Protein AF-A0A945YED7-F1 (afdb_monomer_lite)

Foldseek 3Di:
DDDDDDDDDDDDDDDDPPPPPDPDDDFPPVCPLVNLVVLVVCLVPDVVSVVVLVVLLVLLVVLLPDDLVVLLVLADLAFAEQFFADPPPRHGSVVVQWDADPVCLQWTAGPPPRDIDHCVVFPQPDWQWDQFPVRDTDTQGWGADPVRDTGSSVSSSSLVSLVSSLSNLLSLLSCCSNPVDVSSLLSNLSNLLSCLVRQRRFHWAASVGPRDDHPPQTDRSYNGQLVLLVSLLSNLSSCSRRLPRPNHDPVSSVSSLVSPLVSSLCSLLVDQLPPDDPSNSVSSLSSLCSSCVSNVPVVSVVSSVPDDPPPVPPPD

Radius of gyration: 25.15 Å; chains: 1; bounding box: 78×58×104 Å

Secondary structure (DSSP, 8-state):
--PPP---------------------S-SSS-HHHHHHHHHHHHH-HHHHHHHHHHHHHHHHHHTS-HHHHHTTS-SSPP------TTT---GGGT-EE--TTSTT-EEETTT--EE-TTTS---EEEEEE-TTS-EEEEEEEE-TT--EE-HHHHHHHHHHHHHHHHHHHHHHHHHHH--HHHHHHHHHHHHHHHHHTTTPPPBBTTBSSSPPPTT-BSSSS-HHHHHHHHHHHHHHHHHHTTSTTS-HHHHHHHIIIIIIHHHHHHHTS-TT-S-HHHHHHHHHHHHHHHHHHT-HHHHHHHH---TTSTTS--

pLDDT: mean 88.84, std 16.82, range [31.09, 98.94]

Structure (mmCIF, N/CA/C/O backbone):
data_AF-A0A945YED7-F1
#
_entry.id   AF-A0A945YED7-F1
#
loop_
_atom_site.group_PDB
_atom_site.id
_atom_site.type_symbol
_atom_site.label_atom_id
_atom_site.label_alt_id
_atom_site.label_comp_id
_atom_site.label_asym_id
_atom_site.label_entity_id
_atom_site.label_seq_id
_atom_site.pdbx_PDB_ins_code
_atom_site.Cartn_x
_atom_site.Cartn_y
_atom_site.Cartn_z
_atom_site.occupancy
_atom_site.B_iso_or_equiv
_atom_site.auth_seq_id
_atom_site.auth_comp_id
_atom_site.auth_asym_id
_atom_site.auth_atom_id
_atom_site.pdbx_PDB_model_num
ATOM 1 N N . MET A 1 1 ? 48.583 -14.888 73.649 1.00 38.50 1 MET A N 1
ATOM 2 C CA . MET A 1 1 ? 47.896 -15.541 72.514 1.00 38.50 1 MET A CA 1
ATOM 3 C C . MET A 1 1 ? 46.436 -15.764 72.881 1.00 38.50 1 MET A C 1
ATOM 5 O O . MET A 1 1 ? 46.145 -16.607 73.716 1.00 38.50 1 MET A O 1
ATOM 9 N N . LYS A 1 2 ? 45.544 -14.945 72.321 1.00 31.09 2 LYS A N 1
ATOM 10 C CA . LYS A 1 2 ? 44.081 -15.088 72.329 1.00 31.09 2 LYS A CA 1
ATOM 11 C C . LYS A 1 2 ? 43.641 -14.795 70.888 1.00 31.09 2 LYS A C 1
ATOM 13 O O . LYS A 1 2 ? 44.110 -13.779 70.375 1.00 31.09 2 LYS A O 1
ATOM 18 N N . PRO A 1 3 ? 42.834 -15.627 70.215 1.00 45.09 3 PRO A N 1
ATOM 19 C CA . PRO A 1 3 ? 42.315 -15.269 68.907 1.00 45.09 3 PRO A CA 1
ATOM 20 C C . PRO A 1 3 ? 41.035 -14.446 69.085 1.00 45.09 3 PRO A C 1
ATOM 22 O O . PRO A 1 3 ? 40.099 -14.855 69.771 1.00 45.09 3 PRO A O 1
ATOM 25 N N . THR A 1 4 ? 41.035 -13.255 68.497 1.00 41.16 4 THR A N 1
ATOM 26 C CA . THR A 1 4 ? 39.895 -12.339 68.428 1.00 41.16 4 THR A CA 1
ATOM 27 C C . THR A 1 4 ? 38.996 -12.774 67.272 1.00 41.16 4 THR A C 1
ATOM 29 O O . THR A 1 4 ? 39.464 -12.896 66.143 1.00 41.16 4 THR A O 1
ATOM 32 N N . ALA A 1 5 ? 37.717 -13.027 67.549 1.00 39.31 5 ALA A N 1
ATOM 33 C CA . ALA A 1 5 ? 36.709 -13.309 66.532 1.00 39.31 5 ALA A CA 1
ATOM 34 C C . ALA A 1 5 ? 36.318 -12.011 65.804 1.00 39.31 5 ALA A C 1
ATOM 36 O O . ALA A 1 5 ? 35.951 -11.027 66.443 1.00 39.31 5 ALA A O 1
ATOM 37 N N . ILE A 1 6 ? 36.398 -12.016 64.473 1.00 39.94 6 ILE A N 1
ATOM 38 C CA . ILE A 1 6 ? 35.898 -10.947 63.603 1.00 39.94 6 ILE A CA 1
ATOM 39 C C . ILE A 1 6 ? 34.484 -11.346 63.169 1.00 39.94 6 ILE A C 1
ATOM 41 O O . ILE A 1 6 ? 34.311 -12.332 62.458 1.00 39.94 6 ILE A O 1
ATOM 45 N N . PHE A 1 7 ? 33.477 -10.593 63.612 1.00 36.88 7 PHE A N 1
ATOM 46 C CA . PHE A 1 7 ? 32.112 -10.678 63.092 1.00 36.88 7 PHE A CA 1
ATOM 47 C C . PHE A 1 7 ? 31.988 -9.757 61.874 1.00 36.88 7 PHE A C 1
ATOM 49 O O . PHE A 1 7 ? 32.143 -8.543 61.995 1.00 36.88 7 PHE A O 1
ATOM 56 N N . LEU A 1 8 ? 31.710 -10.336 60.705 1.00 36.56 8 LEU A N 1
ATOM 57 C CA . LEU A 1 8 ? 31.401 -9.598 59.482 1.00 36.56 8 LEU A CA 1
ATOM 58 C C . LEU A 1 8 ? 29.884 -9.346 59.435 1.00 36.56 8 LEU A C 1
ATOM 60 O O . LEU A 1 8 ? 29.101 -10.280 59.271 1.00 36.56 8 LEU A O 1
ATOM 64 N N . PHE A 1 9 ? 29.464 -8.092 59.606 1.00 36.84 9 PHE A N 1
ATOM 65 C CA . PHE A 1 9 ? 28.086 -7.657 59.368 1.00 36.84 9 PHE A CA 1
ATOM 66 C C . PHE A 1 9 ? 27.890 -7.446 57.859 1.00 36.84 9 PHE A C 1
ATOM 68 O O . PHE A 1 9 ? 28.423 -6.496 57.291 1.00 36.84 9 PHE A O 1
ATOM 75 N N . LEU A 1 10 ? 27.132 -8.326 57.204 1.00 36.56 10 LEU A N 1
ATOM 76 C CA . LEU A 1 10 ? 26.643 -8.121 55.839 1.00 36.56 10 LEU A CA 1
ATOM 77 C C . LEU A 1 10 ? 25.312 -7.360 55.908 1.00 36.56 10 LEU A C 1
ATOM 79 O O . LEU A 1 10 ? 24.291 -7.913 56.313 1.00 36.56 10 LEU A O 1
ATOM 83 N N . GLN A 1 11 ? 25.334 -6.077 55.542 1.00 40.38 11 GLN A N 1
ATOM 84 C CA . GLN A 1 11 ? 24.125 -5.286 55.317 1.00 40.38 11 GLN A CA 1
ATOM 85 C C . GLN A 1 11 ? 23.517 -5.667 53.962 1.00 40.38 11 GLN A C 1
ATOM 87 O O . GLN A 1 11 ? 24.108 -5.422 52.913 1.00 40.38 11 GLN A O 1
ATOM 92 N N . LEU A 1 12 ? 22.327 -6.266 53.990 1.00 38.47 12 LEU A N 1
ATOM 93 C CA . LEU A 1 12 ? 21.480 -6.457 52.814 1.00 38.47 12 LEU A CA 1
ATOM 94 C C . LEU A 1 12 ? 20.794 -5.126 52.483 1.00 38.47 12 LEU A C 1
ATOM 96 O O . LEU A 1 12 ? 19.844 -4.728 53.153 1.00 38.47 12 LEU A O 1
ATOM 100 N N . ILE A 1 13 ? 21.282 -4.433 51.454 1.00 47.78 13 ILE A N 1
ATOM 101 C CA . ILE A 1 13 ? 20.563 -3.323 50.822 1.00 47.78 13 ILE A CA 1
ATOM 102 C C . ILE A 1 13 ? 19.583 -3.946 49.825 1.00 47.78 13 ILE A C 1
ATOM 104 O O . ILE A 1 13 ? 19.980 -4.429 48.766 1.00 47.78 13 ILE A O 1
ATOM 108 N N . GLY A 1 14 ? 18.301 -3.971 50.188 1.00 37.81 14 GLY A N 1
ATOM 109 C CA . GLY A 1 14 ? 17.223 -4.315 49.268 1.00 37.81 14 GLY A CA 1
ATOM 110 C C . GLY A 1 14 ? 17.023 -3.184 48.264 1.00 37.81 14 GLY A C 1
ATOM 111 O O . GLY A 1 14 ? 16.453 -2.151 48.602 1.00 37.81 14 GLY A O 1
ATOM 112 N N . PHE A 1 15 ? 17.497 -3.372 47.034 1.00 43.22 15 PHE A N 1
ATOM 113 C CA . PHE A 1 15 ? 17.080 -2.554 45.899 1.00 43.22 15 PHE A CA 1
ATOM 114 C C . PHE A 1 15 ? 15.681 -3.002 45.473 1.00 43.22 15 PHE A C 1
ATOM 116 O O . PHE A 1 15 ? 15.518 -3.986 44.755 1.00 43.22 15 PHE A O 1
ATOM 123 N N . SER A 1 16 ? 14.659 -2.286 45.935 1.00 39.31 16 SER A N 1
ATOM 124 C CA . SER A 1 16 ? 13.318 -2.384 45.365 1.00 39.31 16 SER A CA 1
ATOM 125 C C . SER A 1 16 ? 13.328 -1.693 44.003 1.00 39.31 16 SER A C 1
ATOM 127 O O . SER A 1 16 ? 13.270 -0.467 43.924 1.00 39.31 16 SER A O 1
ATOM 129 N N . PHE A 1 17 ? 13.426 -2.471 42.925 1.00 41.91 17 PHE A N 1
ATOM 130 C CA . PHE A 1 17 ? 13.119 -1.983 41.584 1.00 41.91 17 PHE A CA 1
ATOM 131 C C . PHE A 1 17 ? 11.614 -1.714 41.508 1.00 41.91 17 PHE A C 1
ATOM 133 O O . PHE A 1 17 ? 10.807 -2.636 41.404 1.00 41.91 17 PHE A O 1
ATOM 140 N N . VAL A 1 18 ? 11.232 -0.441 41.586 1.00 42.00 18 VAL A N 1
ATOM 141 C CA . VAL A 1 18 ? 9.925 0.004 41.108 1.00 42.00 18 VAL A CA 1
ATOM 142 C C . VAL A 1 18 ? 10.014 -0.033 39.587 1.00 42.00 18 VAL A C 1
ATOM 144 O O . VAL A 1 18 ? 10.592 0.860 38.974 1.00 42.00 18 VAL A O 1
ATOM 147 N N . PHE A 1 19 ? 9.501 -1.099 38.976 1.00 42.72 19 PHE A N 1
ATOM 148 C CA . PHE A 1 19 ? 9.204 -1.076 37.551 1.00 42.72 19 PHE A CA 1
ATOM 149 C C . PHE A 1 19 ? 8.109 -0.030 37.351 1.00 42.72 19 PHE A C 1
ATOM 151 O O . PHE A 1 19 ? 6.974 -0.227 37.781 1.00 42.72 19 PHE A O 1
ATOM 158 N N . ALA A 1 20 ? 8.461 1.106 36.751 1.00 44.31 20 ALA A N 1
ATOM 159 C CA . ALA A 1 20 ? 7.466 1.991 36.178 1.00 44.31 20 ALA A CA 1
ATOM 160 C C . ALA A 1 20 ? 6.724 1.172 35.115 1.00 44.31 20 ALA A C 1
ATOM 162 O O . ALA A 1 20 ? 7.304 0.801 34.096 1.00 44.31 20 ALA A O 1
ATOM 163 N N . GLN A 1 21 ? 5.469 0.815 35.390 1.00 42.03 21 GLN A N 1
ATOM 164 C CA . GLN A 1 21 ? 4.559 0.363 34.348 1.00 42.03 21 GLN A CA 1
ATOM 165 C C . GLN A 1 21 ? 4.466 1.522 33.358 1.00 42.03 21 GLN A C 1
ATOM 167 O O . GLN A 1 21 ? 3.947 2.581 33.708 1.00 42.03 21 GLN A O 1
ATOM 172 N N . ALA A 1 22 ? 5.040 1.354 32.166 1.00 51.84 22 ALA A N 1
ATOM 173 C CA . ALA A 1 22 ? 4.757 2.257 31.065 1.00 51.84 22 ALA A CA 1
ATOM 174 C C . ALA A 1 22 ? 3.232 2.293 30.908 1.00 51.84 22 ALA A C 1
ATOM 176 O O . ALA A 1 22 ? 2.601 1.236 30.817 1.00 51.84 22 ALA A O 1
ATOM 177 N N . GLU A 1 23 ? 2.637 3.484 30.966 1.00 53.09 23 GLU A N 1
ATOM 178 C CA . GLU A 1 23 ? 1.220 3.655 30.662 1.00 53.09 23 GLU A CA 1
ATOM 179 C C . GLU A 1 23 ? 0.995 3.108 29.253 1.00 53.09 23 GLU A C 1
ATOM 181 O O . GLU A 1 23 ? 1.494 3.655 28.270 1.00 53.09 23 GLU A O 1
ATOM 186 N N . THR A 1 24 ? 0.292 1.9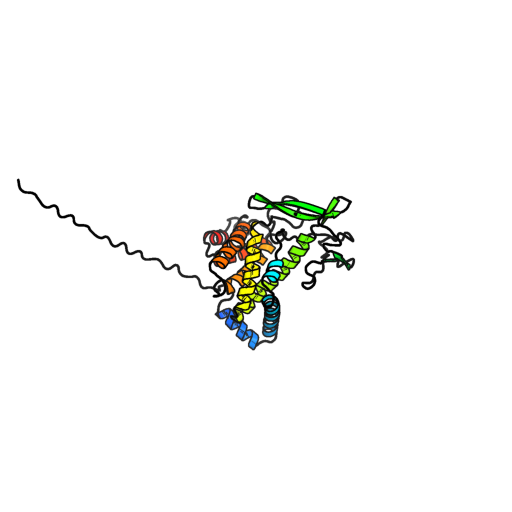82 29.148 1.00 61.72 24 THR A N 1
ATOM 187 C CA . THR A 1 24 ? -0.061 1.409 27.854 1.00 61.72 24 THR A CA 1
ATOM 188 C C . THR A 1 24 ? -1.023 2.375 27.179 1.00 61.72 24 THR A C 1
ATOM 190 O O . THR A 1 24 ? -2.168 2.515 27.616 1.00 61.72 24 THR A O 1
ATOM 193 N N . ILE A 1 25 ? -0.557 3.067 26.139 1.00 68.62 25 ILE A N 1
ATOM 194 C CA . ILE A 1 25 ? -1.404 3.962 25.353 1.00 68.62 25 ILE A CA 1
ATOM 195 C C . ILE A 1 25 ? -2.544 3.121 24.750 1.00 68.62 25 ILE A C 1
ATOM 197 O O . ILE A 1 25 ? -2.260 2.088 24.138 1.00 68.62 25 ILE A O 1
ATOM 201 N N . PRO A 1 26 ? -3.820 3.527 24.906 1.00 77.69 26 PRO A N 1
ATOM 202 C CA . PRO A 1 26 ? -4.947 2.737 24.428 1.00 77.69 26 PRO A CA 1
ATOM 203 C C . PRO A 1 26 ? -4.878 2.484 22.921 1.00 77.69 26 PRO A C 1
ATOM 205 O O . PRO A 1 26 ? -4.647 3.408 22.135 1.00 77.69 26 PRO A O 1
ATOM 208 N N . ALA A 1 27 ? -5.136 1.237 22.539 1.00 83.44 27 ALA A N 1
ATOM 209 C CA . ALA A 1 27 ? -5.303 0.784 21.168 1.00 83.44 27 ALA A CA 1
ATOM 210 C C . ALA A 1 27 ? -6.673 0.098 21.023 1.00 83.44 27 ALA A C 1
ATOM 212 O O . ALA A 1 27 ? -7.099 -0.575 21.966 1.00 83.44 27 ALA A O 1
ATOM 213 N N . PRO A 1 28 ? -7.350 0.216 19.870 1.00 92.94 28 PRO A N 1
ATOM 214 C CA . PRO A 1 28 ? -7.046 1.123 18.757 1.00 92.94 28 PRO A CA 1
ATOM 215 C C . PRO A 1 28 ? -7.239 2.604 19.128 1.00 92.94 28 PRO A C 1
ATOM 217 O O . PRO A 1 28 ? -8.124 2.954 19.911 1.00 92.94 28 PRO A O 1
ATOM 220 N N . PHE A 1 29 ? -6.430 3.493 18.546 1.00 93.75 29 PHE A N 1
ATOM 221 C CA . PHE A 1 29 ? -6.526 4.944 18.753 1.00 93.75 29 PHE A CA 1
ATOM 222 C C . PHE A 1 29 ? -7.162 5.702 17.578 1.00 93.75 29 PHE A C 1
ATOM 224 O O . PHE A 1 29 ? -7.610 6.836 17.768 1.00 93.75 29 PHE A O 1
ATOM 231 N N . ILE A 1 30 ? -7.226 5.116 16.377 1.00 92.38 30 ILE A N 1
ATOM 232 C CA . ILE A 1 30 ? -7.933 5.715 15.234 1.00 92.38 30 ILE A CA 1
ATOM 233 C C . ILE A 1 30 ? -9.428 5.385 15.306 1.00 92.38 30 ILE A C 1
ATOM 235 O O . ILE A 1 30 ? -10.273 6.289 15.394 1.00 92.38 30 ILE A O 1
ATOM 239 N N . TYR A 1 31 ? -9.754 4.093 15.320 1.00 91.56 31 TYR A N 1
ATOM 240 C CA . TYR A 1 31 ? -11.108 3.577 15.519 1.00 91.56 31 TYR A CA 1
ATOM 241 C C . TYR A 1 31 ? -11.322 3.237 16.988 1.00 91.56 31 TYR A C 1
ATOM 243 O O . TYR A 1 31 ? -11.405 2.072 17.353 1.00 91.56 31 TYR A O 1
ATOM 251 N N . THR A 1 32 ? -11.391 4.260 17.844 1.00 94.56 32 THR A N 1
ATOM 252 C CA . THR A 1 32 ? -11.627 4.042 19.280 1.00 94.56 32 THR A CA 1
ATOM 253 C C . THR A 1 32 ? -12.932 3.265 19.515 1.00 94.56 32 THR A C 1
ATOM 255 O O . THR A 1 32 ? -13.854 3.369 18.692 1.00 94.56 32 THR A O 1
ATOM 258 N N . PRO A 1 33 ? -13.066 2.527 20.634 1.00 93.56 33 PRO A N 1
ATOM 259 C CA . PRO A 1 33 ? -14.286 1.781 20.947 1.00 93.56 33 PRO A CA 1
ATOM 260 C C . PRO A 1 33 ? -15.568 2.620 20.835 1.00 93.56 33 PRO A C 1
ATOM 262 O O . PRO A 1 33 ? -16.576 2.152 20.307 1.00 93.56 33 PRO A O 1
ATOM 265 N N . GLU A 1 34 ? -15.519 3.892 21.240 1.00 95.44 34 GLU A N 1
ATOM 266 C CA . GLU A 1 34 ? -16.649 4.823 21.152 1.00 95.44 34 GLU A CA 1
ATOM 267 C C . GLU A 1 34 ? -17.012 5.151 19.700 1.00 95.44 34 GLU A C 1
ATOM 269 O O . GLU A 1 34 ? -18.191 5.230 19.354 1.00 95.44 34 GLU A O 1
ATOM 274 N N . ARG A 1 35 ? -16.013 5.335 18.827 1.00 95.31 35 ARG A N 1
ATOM 275 C CA . ARG A 1 35 ? -16.233 5.604 17.397 1.00 95.31 35 ARG A CA 1
ATOM 276 C C . ARG A 1 35 ? -16.797 4.388 16.678 1.00 95.31 35 ARG A C 1
ATOM 278 O O . ARG A 1 35 ? -17.683 4.549 15.843 1.00 95.31 35 ARG A O 1
ATOM 285 N N . ILE A 1 36 ? -16.305 3.196 17.012 1.00 95.62 36 ILE A N 1
ATOM 286 C CA . ILE A 1 36 ? -16.825 1.934 16.479 1.00 95.62 36 ILE A CA 1
ATOM 287 C C . ILE A 1 36 ? -18.295 1.780 16.875 1.00 95.62 36 ILE A C 1
ATOM 289 O O . ILE A 1 36 ? -19.140 1.523 16.020 1.00 95.62 36 ILE A O 1
ATOM 293 N N . GLU A 1 37 ? -18.626 1.997 18.149 1.00 96.81 37 GLU A N 1
ATOM 294 C CA . GLU A 1 37 ? -20.011 1.891 18.603 1.00 96.81 37 GLU A CA 1
ATOM 295 C C . GLU A 1 37 ? -20.912 2.937 17.940 1.00 96.81 37 GLU A C 1
ATOM 297 O O . GLU A 1 37 ? -21.998 2.619 17.453 1.00 96.81 37 GLU A O 1
ATOM 302 N N . GLN A 1 38 ? -20.429 4.172 17.800 1.00 97.31 38 GLN A N 1
ATOM 303 C CA . GLN A 1 38 ? -21.154 5.205 17.068 1.00 97.31 38 GLN A CA 1
ATOM 304 C C . GLN A 1 38 ? -21.375 4.829 15.593 1.00 97.31 38 GLN A C 1
ATOM 306 O O . GLN A 1 38 ? -22.428 5.150 15.035 1.00 97.31 38 GLN A O 1
ATOM 311 N N . ALA A 1 39 ? -20.420 4.144 14.957 1.00 96.56 39 ALA A N 1
ATOM 312 C CA . ALA A 1 39 ? -20.571 3.641 13.596 1.00 96.56 39 ALA A CA 1
ATOM 313 C C . ALA A 1 39 ? -21.671 2.569 13.508 1.00 96.56 39 ALA A C 1
ATOM 315 O O . ALA A 1 39 ? -22.514 2.659 12.615 1.00 96.56 39 ALA A O 1
ATOM 316 N N . ARG A 1 40 ? -21.743 1.631 14.468 1.00 97.31 40 ARG A N 1
ATOM 317 C CA . ARG A 1 40 ? -22.830 0.633 14.546 1.00 97.31 40 ARG A CA 1
ATOM 318 C C . ARG A 1 40 ? -24.196 1.293 14.722 1.00 97.31 40 ARG A C 1
ATOM 320 O O . ARG A 1 40 ? -25.130 0.987 13.983 1.00 97.31 40 ARG A O 1
ATOM 327 N N . VAL A 1 41 ? -24.300 2.253 15.643 1.00 98.12 41 VAL A N 1
ATOM 328 C CA . VAL A 1 41 ? -25.533 3.025 15.871 1.00 98.12 41 VAL A CA 1
ATOM 329 C C . VAL A 1 41 ? -25.953 3.787 14.612 1.00 98.12 41 VAL A C 1
ATOM 331 O O . VAL A 1 41 ? -27.132 3.799 14.259 1.00 98.12 41 VAL A O 1
ATOM 334 N N . ASN A 1 42 ? -25.003 4.408 13.907 1.00 98.12 42 ASN A N 1
ATOM 335 C CA . ASN A 1 42 ? -25.291 5.128 12.668 1.00 98.12 42 ASN A CA 1
ATOM 336 C C . ASN A 1 42 ? -25.759 4.185 11.556 1.00 98.12 42 ASN A C 1
ATOM 338 O O . ASN A 1 42 ? -26.731 4.514 10.880 1.00 98.12 42 ASN A O 1
ATOM 342 N N . ALA A 1 43 ? -25.123 3.023 11.394 1.00 97.88 43 ALA A N 1
ATOM 343 C CA . ALA A 1 43 ? -25.523 2.016 10.413 1.00 97.88 43 ALA A CA 1
ATOM 344 C C . ALA A 1 43 ? -26.925 1.452 10.697 1.00 97.88 43 ALA A C 1
ATOM 346 O O . ALA A 1 43 ? -27.695 1.238 9.770 1.00 97.88 43 ALA A O 1
ATOM 347 N N . ALA A 1 44 ? -27.308 1.294 11.967 1.00 97.75 44 ALA A N 1
ATOM 348 C CA . ALA A 1 44 ? -28.666 0.887 12.336 1.00 97.75 44 ALA A CA 1
ATOM 349 C C . ALA A 1 44 ? -29.725 1.983 12.097 1.00 97.75 44 ALA A C 1
ATOM 351 O O . ALA A 1 44 ? -30.918 1.688 12.030 1.00 97.75 44 ALA A O 1
ATOM 352 N N . LYS A 1 45 ? -29.307 3.253 12.013 1.00 98.56 45 LYS A N 1
ATOM 353 C CA . LYS A 1 45 ? -30.205 4.414 11.940 1.00 98.56 45 LYS A CA 1
ATOM 354 C C . LYS A 1 45 ? -30.360 4.993 10.534 1.00 98.56 45 LYS A C 1
ATOM 356 O O . LYS A 1 45 ? -31.423 5.533 10.230 1.00 98.56 45 LYS A O 1
ATOM 361 N N . TYR A 1 46 ? -29.309 4.966 9.718 1.00 98.69 46 TYR A N 1
ATOM 362 C CA . TYR A 1 46 ? -29.276 5.658 8.432 1.00 98.69 46 TYR A CA 1
ATOM 363 C C . TYR A 1 46 ? -28.890 4.719 7.288 1.00 98.69 46 TYR A C 1
ATOM 365 O O . TYR A 1 46 ? -27.807 4.137 7.303 1.00 98.69 46 TYR A O 1
ATOM 373 N N . ASP A 1 47 ? -29.713 4.679 6.238 1.00 98.56 47 ASP A N 1
ATOM 374 C CA . ASP A 1 47 ? -29.504 3.808 5.071 1.00 98.56 47 ASP A CA 1
ATOM 375 C C . ASP A 1 47 ? -28.155 4.041 4.372 1.00 98.56 47 ASP A C 1
ATOM 377 O O . ASP A 1 47 ? -27.499 3.094 3.941 1.00 98.56 47 ASP A O 1
ATOM 381 N N . TRP A 1 48 ? -27.692 5.296 4.296 1.00 98.06 48 TRP A N 1
ATOM 382 C CA . TRP A 1 48 ? -26.389 5.617 3.699 1.00 98.06 48 TRP A CA 1
ATOM 383 C C . TRP A 1 48 ? -25.224 5.033 4.509 1.00 98.06 48 TRP A C 1
ATOM 385 O O . TRP A 1 48 ? -24.230 4.598 3.932 1.00 98.06 48 TRP A O 1
ATOM 395 N N . ALA A 1 49 ? -25.348 4.998 5.839 1.00 98.06 49 ALA A N 1
ATOM 396 C CA . ALA A 1 49 ? -24.328 4.444 6.721 1.00 98.06 49 ALA A CA 1
ATOM 397 C C . ALA A 1 49 ? -24.361 2.912 6.685 1.00 98.06 49 ALA A C 1
ATOM 399 O O . ALA A 1 49 ? -23.306 2.283 6.654 1.00 98.06 49 ALA A O 1
ATOM 400 N N . ALA A 1 50 ? -25.561 2.324 6.623 1.00 98.31 50 ALA A N 1
ATOM 401 C CA . ALA A 1 50 ? -25.745 0.891 6.413 1.00 98.31 50 ALA A CA 1
ATOM 402 C C . ALA A 1 50 ? -25.113 0.432 5.092 1.00 98.31 50 ALA A C 1
ATOM 404 O O . ALA A 1 50 ? -24.382 -0.552 5.077 1.00 98.31 50 ALA A O 1
ATOM 405 N N . THR A 1 51 ? -25.340 1.180 4.006 1.00 98.38 51 THR A N 1
ATOM 406 C CA . THR A 1 51 ? -24.780 0.883 2.677 1.00 98.38 51 THR A CA 1
ATOM 407 C C . THR A 1 51 ? -23.255 0.938 2.702 1.00 98.38 51 THR A C 1
ATOM 409 O O . THR A 1 51 ? -22.603 -0.018 2.300 1.00 98.38 51 THR A O 1
ATOM 412 N N . LEU A 1 52 ? -22.676 2.004 3.268 1.00 96.75 52 LEU A N 1
ATOM 413 C CA . LEU A 1 52 ? -21.221 2.144 3.366 1.00 96.75 52 LEU A CA 1
ATOM 414 C C . LEU A 1 52 ? -20.578 1.009 4.174 1.00 96.75 52 LEU A C 1
ATOM 416 O O . LEU A 1 52 ? -19.522 0.506 3.794 1.00 96.75 52 LEU A O 1
ATOM 420 N N . LEU A 1 53 ? -21.202 0.601 5.284 1.00 97.06 53 LEU A N 1
ATOM 421 C CA . LEU A 1 53 ? -20.719 -0.532 6.069 1.00 97.06 53 LEU A CA 1
ATOM 422 C C . LEU A 1 53 ? -20.846 -1.844 5.286 1.00 97.06 53 LEU A C 1
ATOM 424 O O . LEU A 1 53 ? -19.899 -2.624 5.263 1.00 97.06 53 LEU A O 1
ATOM 428 N N . GLN A 1 54 ? -21.979 -2.072 4.622 1.00 98.12 54 GLN A N 1
ATOM 429 C CA . GLN A 1 54 ? -22.211 -3.282 3.840 1.00 98.12 54 GLN A CA 1
ATOM 430 C C . GLN A 1 54 ? -21.197 -3.428 2.699 1.00 98.12 54 GLN A C 1
ATOM 432 O O . GLN A 1 54 ? -20.652 -4.512 2.520 1.00 98.12 54 GLN A O 1
ATOM 437 N N . ASP A 1 55 ? -20.888 -2.349 1.978 1.00 97.44 55 ASP A N 1
ATOM 438 C CA . ASP A 1 55 ? -19.891 -2.363 0.901 1.00 97.44 55 ASP A CA 1
ATOM 439 C C . ASP A 1 55 ? -18.498 -2.745 1.428 1.00 97.44 55 ASP A C 1
ATOM 441 O O . ASP A 1 55 ? -17.778 -3.531 0.808 1.00 97.44 55 ASP A O 1
ATOM 445 N N . LYS A 1 56 ? -18.122 -2.238 2.611 1.00 97.25 56 LYS A N 1
ATOM 446 C CA . LYS A 1 56 ? -16.861 -2.612 3.268 1.00 97.25 56 LYS A CA 1
ATOM 447 C C . LYS A 1 56 ? -16.857 -4.069 3.722 1.00 97.25 56 LYS A C 1
ATOM 449 O O . LYS A 1 56 ? -15.843 -4.737 3.541 1.00 97.25 56 LYS A O 1
ATOM 454 N N . LEU A 1 57 ? -17.964 -4.566 4.274 1.00 98.50 57 LEU A N 1
ATOM 455 C CA . LEU A 1 57 ? -18.084 -5.967 4.681 1.00 98.50 57 LEU A CA 1
ATOM 456 C C . LEU A 1 57 ? -17.999 -6.91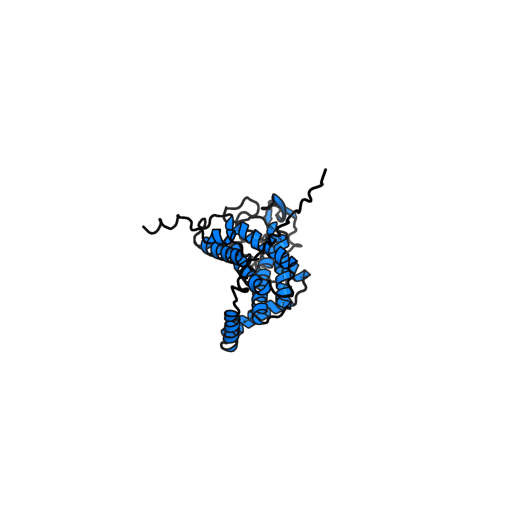4 3.480 1.00 98.50 57 LEU A C 1
ATOM 458 O O . LEU A 1 57 ? -17.288 -7.903 3.564 1.00 98.50 57 LEU A O 1
ATOM 462 N N . LEU A 1 58 ? -18.622 -6.580 2.344 1.00 98.50 58 LEU A N 1
ATOM 463 C CA . LEU A 1 58 ? -18.541 -7.391 1.123 1.00 98.50 58 LEU A CA 1
ATOM 464 C C . LEU A 1 58 ? -17.101 -7.530 0.612 1.00 98.50 58 LEU A C 1
ATOM 466 O O . LEU A 1 58 ? -16.662 -8.638 0.316 1.00 98.50 58 LEU A O 1
ATOM 470 N N . LEU A 1 59 ? -16.348 -6.426 0.564 1.00 98.06 59 LEU A N 1
ATOM 471 C CA . LEU A 1 59 ? -14.930 -6.455 0.181 1.00 98.06 59 LEU A CA 1
ATOM 472 C C . LEU A 1 59 ? -14.073 -7.235 1.189 1.00 98.06 59 LEU A C 1
ATOM 474 O O . LEU A 1 59 ? -13.150 -7.952 0.807 1.00 98.06 59 LEU A O 1
ATOM 478 N N . ALA A 1 60 ? -14.366 -7.101 2.484 1.00 98.75 60 ALA A N 1
ATOM 479 C CA . ALA A 1 60 ? -13.664 -7.837 3.528 1.00 98.75 60 ALA A CA 1
ATOM 480 C C . ALA A 1 60 ? -13.966 -9.341 3.471 1.00 98.75 60 ALA A C 1
ATOM 482 O O . ALA A 1 60 ? -13.062 -10.150 3.666 1.00 98.75 60 ALA A O 1
ATOM 483 N N . ASP A 1 61 ? -15.213 -9.718 3.188 1.00 98.81 61 ASP A N 1
ATOM 484 C CA . ASP A 1 61 ? -15.648 -11.102 3.007 1.00 98.81 61 ASP A CA 1
ATOM 485 C C . ASP A 1 61 ? -14.961 -11.747 1.806 1.00 98.81 61 ASP A C 1
ATOM 487 O O . ASP A 1 61 ? -14.449 -12.862 1.920 1.00 98.81 61 ASP A O 1
ATOM 491 N N . GLU A 1 62 ? -14.901 -11.031 0.680 1.00 98.31 62 GLU A N 1
ATOM 492 C CA . GLU A 1 62 ? -14.187 -11.463 -0.520 1.00 98.31 62 GLU A CA 1
ATOM 493 C C . GLU A 1 62 ? -12.717 -11.770 -0.215 1.00 98.31 62 GLU A C 1
ATOM 495 O O . GLU A 1 62 ? -12.230 -12.850 -0.557 1.00 98.31 62 GLU A O 1
ATOM 500 N N . ALA A 1 63 ? -12.028 -10.848 0.463 1.00 98.44 63 ALA A N 1
ATOM 501 C CA . ALA A 1 63 ? -10.625 -11.003 0.824 1.00 98.44 63 ALA A CA 1
ATOM 502 C C . ALA A 1 63 ? -10.413 -12.115 1.865 1.00 98.44 63 ALA A C 1
ATOM 504 O O . ALA A 1 63 ? -9.527 -12.954 1.708 1.00 98.44 63 ALA A O 1
ATOM 505 N N . ALA A 1 64 ? -11.240 -12.172 2.913 1.00 98.62 64 ALA A N 1
ATOM 506 C CA . ALA A 1 64 ? -11.130 -13.173 3.976 1.00 98.62 64 ALA A CA 1
ATOM 507 C C . ALA A 1 64 ? -11.454 -14.601 3.508 1.00 98.62 64 ALA A C 1
ATOM 509 O O . ALA A 1 64 ? -11.059 -15.563 4.165 1.00 98.62 64 ALA A O 1
ATOM 510 N N . ALA A 1 65 ? -12.156 -14.754 2.382 1.00 98.44 65 ALA A N 1
ATOM 511 C CA . ALA A 1 65 ? -12.396 -16.048 1.752 1.00 98.44 65 ALA A CA 1
ATOM 512 C C . ALA A 1 65 ? -11.180 -16.583 0.968 1.00 98.44 65 ALA A C 1
ATOM 514 O O . ALA A 1 65 ? -11.157 -17.765 0.615 1.00 98.44 65 ALA A O 1
ATOM 515 N N . GLN A 1 66 ? -10.177 -15.745 0.681 1.00 98.25 66 GLN A N 1
ATOM 516 C CA . GLN A 1 66 ? -9.009 -16.148 -0.100 1.00 98.25 66 GLN A CA 1
ATOM 517 C C . GLN A 1 66 ? -8.007 -16.955 0.738 1.00 98.25 66 GLN A C 1
ATOM 519 O O . GLN A 1 66 ? -7.766 -16.642 1.907 1.00 98.25 66 GLN A O 1
ATOM 524 N N . PRO A 1 67 ? -7.339 -17.967 0.153 1.00 98.00 67 PRO A N 1
ATOM 525 C CA . PRO A 1 67 ? -6.241 -18.647 0.827 1.00 98.00 67 PRO A CA 1
ATOM 526 C C . PRO A 1 67 ? -5.028 -17.716 0.980 1.00 98.00 67 PRO A C 1
ATOM 528 O O . PRO A 1 67 ? -4.792 -16.835 0.152 1.00 98.00 67 PRO A O 1
ATOM 531 N N . ALA A 1 68 ? -4.201 -17.963 2.000 1.00 97.25 68 ALA A N 1
ATOM 532 C CA . ALA A 1 68 ? -3.023 -17.141 2.299 1.00 97.25 68 ALA A CA 1
ATOM 533 C C . ALA A 1 68 ? -2.073 -16.984 1.097 1.00 97.25 68 ALA A C 1
ATOM 535 O O . ALA A 1 68 ? -1.584 -15.890 0.843 1.00 97.25 68 ALA A O 1
ATOM 536 N N . GLU A 1 69 ? -1.847 -18.047 0.318 1.00 97.44 69 GLU A N 1
ATOM 537 C CA . GLU A 1 69 ? -1.029 -17.980 -0.902 1.00 97.44 69 GLU A CA 1
ATOM 538 C C . GLU A 1 69 ? -1.580 -16.960 -1.908 1.00 97.44 69 GLU A C 1
ATOM 540 O O . GLU A 1 69 ? -0.818 -16.164 -2.456 1.00 97.44 69 GLU A O 1
ATOM 545 N N . HIS A 1 70 ? -2.903 -16.934 -2.097 1.00 97.44 70 HIS A N 1
ATOM 546 C CA . HIS A 1 70 ? -3.549 -15.990 -3.000 1.00 97.44 70 HIS A CA 1
ATOM 547 C C . HIS A 1 70 ? -3.406 -14.556 -2.489 1.00 97.44 70 HIS A C 1
ATOM 549 O O . HIS A 1 70 ? -2.971 -13.696 -3.246 1.00 97.44 70 HIS A O 1
ATOM 555 N N . LEU A 1 71 ? -3.674 -14.307 -1.202 1.00 98.31 71 LEU A N 1
ATOM 556 C CA . LEU A 1 71 ? -3.472 -12.992 -0.575 1.00 98.31 71 LEU A CA 1
ATOM 557 C C . LEU A 1 71 ? -2.028 -12.496 -0.756 1.00 98.31 71 LEU A C 1
ATOM 559 O O . LEU A 1 71 ? -1.782 -11.360 -1.155 1.00 98.31 71 LEU A O 1
ATOM 563 N N . ARG A 1 72 ? -1.047 -13.370 -0.540 1.00 98.12 72 ARG A N 1
ATOM 564 C CA . ARG A 1 72 ? 0.374 -13.021 -0.644 1.00 98.12 72 ARG A CA 1
ATOM 565 C C . ARG A 1 72 ? 0.833 -12.758 -2.087 1.00 98.12 72 ARG A C 1
ATOM 567 O O . ARG A 1 72 ? 1.826 -12.061 -2.293 1.00 98.12 72 ARG A O 1
ATOM 574 N N . ALA A 1 73 ? 0.125 -13.258 -3.099 1.00 97.00 73 ALA A N 1
ATOM 575 C CA . ALA A 1 73 ? 0.461 -13.019 -4.506 1.00 97.00 73 ALA A CA 1
ATOM 576 C C . ALA A 1 73 ? 0.183 -11.573 -4.974 1.00 97.00 73 ALA A C 1
ATOM 578 O O . ALA A 1 73 ? 0.647 -11.173 -6.046 1.00 97.00 73 ALA A O 1
ATOM 579 N N . TRP A 1 74 ? -0.537 -10.778 -4.175 1.00 97.56 74 TRP A N 1
ATOM 580 C CA . TRP A 1 74 ? -0.896 -9.396 -4.503 1.00 97.56 74 TRP A CA 1
ATOM 581 C C . TRP A 1 74 ? 0.244 -8.382 -4.337 1.00 97.56 74 TRP A C 1
ATOM 583 O O . TRP A 1 74 ? 0.172 -7.287 -4.891 1.00 97.56 74 TRP A O 1
ATOM 593 N N . PHE A 1 75 ? 1.329 -8.750 -3.649 1.00 98.31 75 PHE A N 1
ATOM 594 C CA . PHE A 1 75 ? 2.540 -7.930 -3.560 1.00 98.31 75 PHE A CA 1
ATOM 595 C C . PHE A 1 75 ? 3.737 -8.641 -4.199 1.00 98.31 75 PHE A C 1
ATOM 597 O O . PHE A 1 75 ? 4.179 -9.720 -3.776 1.00 98.31 75 PHE A O 1
ATOM 604 N N . THR A 1 76 ? 4.274 -8.014 -5.241 1.00 95.38 76 THR A N 1
ATOM 605 C CA . THR A 1 76 ? 5.389 -8.534 -6.036 1.00 95.38 76 THR A CA 1
ATOM 606 C C . THR A 1 76 ? 6.734 -8.273 -5.367 1.00 95.38 76 THR A C 1
ATOM 608 O O . THR A 1 76 ? 6.877 -7.369 -4.561 1.00 95.38 76 THR A O 1
ATOM 611 N N . THR A 1 77 ? 7.766 -9.038 -5.719 1.00 93.44 77 THR A N 1
ATOM 612 C CA . THR A 1 77 ? 9.138 -8.752 -5.257 1.00 93.44 77 THR A CA 1
ATOM 613 C C . THR A 1 77 ? 9.773 -7.559 -5.976 1.00 93.44 77 THR A C 1
ATOM 615 O O . THR A 1 77 ? 10.714 -6.961 -5.467 1.00 93.44 77 THR A O 1
ATOM 618 N N . THR A 1 78 ? 9.271 -7.203 -7.159 1.00 92.38 78 THR A N 1
ATOM 619 C CA . THR A 1 78 ? 9.692 -6.009 -7.899 1.00 92.38 78 THR A CA 1
ATOM 620 C C . THR A 1 78 ? 8.957 -4.777 -7.397 1.00 92.38 78 THR A C 1
ATOM 622 O O . THR A 1 78 ? 7.768 -4.866 -7.090 1.00 92.38 78 THR A O 1
ATOM 625 N N . THR A 1 79 ? 9.623 -3.623 -7.405 1.00 96.06 79 THR A N 1
ATOM 626 C CA . THR A 1 79 ? 8.995 -2.347 -7.049 1.00 96.06 79 THR A CA 1
ATOM 627 C C . THR A 1 79 ? 7.835 -2.022 -7.997 1.00 96.06 79 THR A C 1
ATOM 629 O O . THR A 1 79 ? 8.029 -2.096 -9.216 1.00 96.06 79 THR A O 1
ATOM 632 N N . PRO A 1 80 ? 6.639 -1.697 -7.472 1.00 96.19 80 PRO A N 1
ATOM 633 C CA . PRO A 1 80 ? 5.490 -1.308 -8.285 1.00 96.19 80 PRO A CA 1
ATOM 634 C C . PRO A 1 80 ? 5.751 0.014 -9.022 1.00 96.19 80 PRO A C 1
ATOM 636 O O . PRO A 1 80 ? 6.421 0.897 -8.506 1.00 96.19 80 PRO A O 1
ATOM 639 N N . ASN A 1 81 ? 5.214 0.160 -10.233 1.00 94.62 81 ASN A N 1
ATOM 640 C CA . ASN A 1 81 ? 5.304 1.390 -11.023 1.00 94.62 81 ASN A CA 1
ATOM 641 C C . ASN A 1 81 ? 4.152 1.471 -12.023 1.00 94.62 81 ASN A C 1
ATOM 643 O O . ASN A 1 81 ? 4.070 0.660 -12.940 1.00 94.62 81 ASN A O 1
ATOM 647 N N . ASP A 1 82 ? 3.305 2.481 -11.907 1.00 92.50 82 ASP A N 1
ATOM 648 C CA . ASP A 1 82 ? 2.166 2.746 -12.790 1.00 92.50 82 ASP A CA 1
ATOM 649 C C . ASP A 1 82 ? 2.550 3.384 -14.138 1.00 92.50 82 ASP A C 1
ATOM 651 O O . ASP A 1 82 ? 1.728 3.453 -15.053 1.00 92.50 82 ASP A O 1
ATOM 655 N N . GLN A 1 83 ? 3.817 3.780 -14.311 1.00 92.94 83 GLN A N 1
ATOM 656 C CA . GLN A 1 83 ? 4.230 4.649 -15.416 1.00 92.94 83 GLN A CA 1
ATOM 657 C C . GLN A 1 83 ? 4.715 3.870 -16.637 1.00 92.94 83 GLN A C 1
ATOM 659 O O . GLN A 1 83 ? 5.894 3.890 -16.999 1.00 92.94 83 GLN A O 1
ATOM 664 N N . THR A 1 84 ? 3.775 3.178 -17.282 1.00 94.25 84 THR A N 1
ATOM 665 C CA . THR A 1 84 ? 4.009 2.404 -18.510 1.00 94.25 84 THR A CA 1
ATOM 666 C C . THR A 1 84 ? 3.051 2.844 -19.611 1.00 94.25 84 THR A C 1
ATOM 668 O O . THR A 1 84 ? 1.841 2.718 -19.470 1.00 94.25 84 THR A O 1
ATOM 671 N N . SER A 1 85 ? 3.575 3.346 -20.731 1.00 95.94 85 SER A N 1
ATOM 672 C CA . SER A 1 85 ? 2.781 3.603 -21.945 1.00 95.94 85 SER A CA 1
ATOM 673 C C . SER A 1 85 ? 2.346 2.298 -22.617 1.00 95.94 85 SER A C 1
ATOM 675 O O . SER A 1 85 ? 3.008 1.273 -22.454 1.00 95.94 85 SER A O 1
ATOM 677 N N . CYS A 1 86 ? 1.301 2.331 -23.447 1.00 96.81 86 CYS A N 1
ATOM 678 C CA . CYS A 1 86 ? 0.896 1.144 -24.201 1.00 96.81 86 CYS A CA 1
ATOM 679 C C . CYS A 1 86 ? 1.997 0.727 -25.201 1.00 96.81 86 CYS A C 1
ATOM 681 O O . CYS A 1 86 ? 2.376 1.541 -26.048 1.00 96.81 86 CYS A O 1
ATOM 683 N N . PRO A 1 87 ? 2.501 -0.521 -25.163 1.00 96.31 87 PRO A N 1
ATOM 684 C CA . PRO A 1 87 ? 3.508 -1.000 -26.109 1.00 96.31 87 PRO A CA 1
ATOM 685 C C . PRO A 1 87 ? 2.930 -1.309 -27.498 1.00 96.31 87 PRO A C 1
ATOM 687 O O . PRO A 1 87 ? 3.687 -1.412 -28.455 1.00 96.31 87 PRO A O 1
ATOM 690 N N . SER A 1 88 ? 1.604 -1.447 -27.622 1.00 96.44 88 SER A N 1
ATOM 691 C CA . SER A 1 88 ? 0.926 -1.742 -28.891 1.00 96.44 88 SER A CA 1
ATOM 692 C C . SER A 1 88 ? 0.678 -0.479 -29.722 1.00 96.44 88 SER A C 1
ATOM 694 O O . SER A 1 88 ? 1.157 -0.366 -30.846 1.00 96.44 88 SER A O 1
ATOM 696 N N . CYS A 1 89 ? -0.039 0.505 -29.163 1.00 96.50 89 CYS A N 1
ATOM 697 C CA . CYS A 1 89 ? -0.395 1.737 -29.879 1.00 96.50 89 CYS A CA 1
ATOM 698 C C . CYS A 1 89 ? 0.482 2.949 -29.527 1.00 96.50 89 CYS A C 1
ATOM 700 O O . CYS A 1 89 ? 0.375 3.985 -30.177 1.00 96.50 89 CYS A O 1
ATOM 702 N N . GLY A 1 90 ? 1.342 2.845 -28.509 1.00 96.06 90 GLY A N 1
ATOM 703 C CA . GLY A 1 90 ? 2.224 3.932 -28.077 1.00 96.06 90 GLY A CA 1
ATOM 704 C C . GLY A 1 90 ? 1.580 4.976 -27.161 1.00 96.06 90 GLY A C 1
ATOM 705 O O . GLY A 1 90 ? 2.282 5.904 -26.756 1.00 96.06 90 GLY A O 1
ATOM 706 N N . GLU A 1 91 ? 0.296 4.828 -26.817 1.00 97.62 91 GLU A N 1
ATOM 707 C CA . GLU A 1 91 ? -0.453 5.802 -26.015 1.00 97.62 91 GLU A CA 1
ATOM 708 C C . GLU A 1 91 ? 0.215 6.083 -24.662 1.00 97.62 91 GLU A C 1
ATOM 710 O O . GLU A 1 91 ? 0.753 5.184 -24.004 1.00 97.62 91 GLU A O 1
ATOM 715 N N . TYR A 1 92 ? 0.222 7.357 -24.271 1.00 96.44 92 TYR A N 1
ATOM 716 C CA . TYR A 1 92 ? 1.019 7.838 -23.152 1.00 96.44 92 TYR A CA 1
ATOM 717 C C . TYR A 1 92 ? 0.348 7.547 -21.808 1.00 96.44 92 TYR A C 1
ATOM 719 O O . TYR A 1 92 ? -0.849 7.758 -21.642 1.00 96.44 92 TYR A O 1
ATOM 727 N N . TRP A 1 93 ? 1.122 7.085 -20.822 1.00 94.62 93 TRP A N 1
ATOM 728 C CA . TRP A 1 93 ? 0.588 6.635 -19.530 1.00 94.62 93 TRP A CA 1
ATOM 729 C C . TRP A 1 93 ? -0.218 7.707 -18.780 1.00 94.62 93 TRP A C 1
ATOM 731 O O . TRP A 1 93 ? -1.218 7.377 -18.147 1.00 94.62 93 TRP A O 1
ATOM 741 N N . LEU A 1 94 ? 0.154 8.990 -18.914 1.00 95.06 94 LEU A N 1
ATOM 742 C CA . LEU A 1 94 ? -0.563 10.110 -18.285 1.00 95.06 94 LEU A CA 1
ATOM 743 C C . LEU A 1 94 ? -1.996 10.290 -18.802 1.00 95.06 94 LEU A C 1
ATOM 745 O O . LEU A 1 94 ? -2.783 10.985 -18.167 1.00 95.06 94 LEU A O 1
ATOM 749 N N . ASN A 1 95 ? -2.352 9.642 -19.910 1.00 96.06 95 ASN A N 1
ATOM 750 C CA . ASN A 1 95 ? -3.709 9.629 -20.440 1.00 96.06 95 ASN A CA 1
ATOM 751 C C . ASN A 1 95 ? -4.571 8.505 -19.832 1.00 96.06 95 ASN A C 1
ATOM 753 O O . ASN A 1 95 ? -5.595 8.147 -20.400 1.00 96.06 95 ASN A O 1
ATOM 757 N N . TYR A 1 96 ? -4.178 7.941 -18.681 1.00 94.06 96 TYR A N 1
ATOM 758 C CA . TYR A 1 96 ? -4.907 6.866 -17.989 1.00 94.06 96 TYR A CA 1
ATOM 759 C C . TYR A 1 96 ? -5.155 5.659 -18.901 1.00 94.06 96 TYR A C 1
ATOM 761 O O . TYR A 1 96 ? -6.270 5.169 -19.074 1.00 94.06 96 TYR A O 1
ATOM 769 N N . VAL A 1 97 ? -4.073 5.198 -19.527 1.00 96.94 97 VAL A N 1
ATOM 770 C CA . VAL A 1 97 ? -4.114 4.235 -20.633 1.00 96.94 97 VAL A CA 1
ATOM 771 C C . VAL A 1 97 ? -4.594 2.835 -20.231 1.00 96.94 97 VAL A C 1
ATOM 773 O O . VAL A 1 97 ? -5.048 2.096 -21.099 1.00 96.94 97 VAL A O 1
ATOM 776 N N . TRP A 1 98 ? -4.533 2.457 -18.951 1.00 97.06 98 TRP A N 1
ATOM 777 C CA . TRP A 1 98 ? -4.809 1.088 -18.507 1.00 97.06 98 TRP A CA 1
ATOM 778 C C . TRP A 1 98 ? -6.148 0.935 -17.788 1.00 97.06 98 TRP A C 1
ATOM 780 O O . TRP A 1 98 ? -6.410 1.611 -16.795 1.00 97.06 98 TRP A O 1
ATOM 790 N N . ALA A 1 99 ? -6.943 -0.031 -18.239 1.00 97.00 99 ALA A N 1
ATOM 791 C CA . ALA A 1 99 ? -7.931 -0.728 -17.431 1.00 97.00 99 ALA A CA 1
ATOM 792 C C . ALA A 1 99 ? -7.329 -2.024 -16.868 1.00 97.00 99 ALA A C 1
ATOM 794 O O . ALA A 1 99 ? -6.485 -2.671 -17.496 1.00 97.00 99 ALA A O 1
ATOM 795 N N . TRP A 1 100 ? -7.783 -2.404 -15.677 1.00 97.19 100 TRP A N 1
ATOM 796 C CA . TRP A 1 100 ? -7.358 -3.605 -14.964 1.00 97.19 100 TRP A CA 1
ATOM 797 C C . TRP A 1 100 ? -8.507 -4.098 -14.076 1.00 97.19 100 TRP A C 1
ATOM 799 O O . TRP A 1 100 ? -9.267 -3.281 -13.551 1.00 97.19 100 TRP A O 1
ATOM 809 N N . VAL A 1 101 ? -8.642 -5.418 -13.927 1.00 96.31 101 VAL A N 1
ATOM 810 C CA . VAL A 1 101 ? -9.672 -6.054 -13.090 1.00 96.31 101 VAL A CA 1
ATOM 811 C C . VAL A 1 101 ? -9.070 -7.212 -12.279 1.00 96.31 101 VAL A C 1
ATOM 813 O O . VAL A 1 101 ? -8.213 -7.931 -12.807 1.00 96.31 101 VAL A O 1
ATOM 816 N N . PRO A 1 102 ? -9.499 -7.427 -11.021 1.00 95.19 102 PRO A N 1
ATOM 817 C CA . PRO A 1 102 ? -8.902 -8.425 -10.131 1.00 95.19 102 PRO A CA 1
ATOM 818 C C . PRO A 1 102 ? -9.092 -9.874 -10.597 1.00 95.19 102 PRO A C 1
ATOM 820 O O . PRO A 1 102 ? -8.266 -10.725 -10.277 1.00 95.19 102 PRO A O 1
ATOM 823 N N . GLU A 1 103 ? -10.111 -10.169 -11.408 1.00 94.62 103 GLU A N 1
ATOM 824 C CA . GLU A 1 103 ? -10.376 -11.513 -11.942 1.00 94.62 103 GLU A CA 1
ATOM 825 C C . GLU A 1 103 ? -9.367 -11.940 -13.017 1.00 94.62 103 GLU A C 1
ATOM 827 O O . GLU A 1 103 ? -9.234 -13.127 -13.321 1.00 94.62 103 GLU A O 1
ATOM 832 N N . LYS A 1 104 ? -8.657 -10.975 -13.612 1.00 95.88 104 LYS A N 1
ATOM 833 C CA . LYS A 1 104 ? -7.574 -11.201 -14.577 1.00 95.88 104 LYS A CA 1
ATOM 834 C C . LYS A 1 104 ? -6.343 -10.411 -14.140 1.00 95.88 104 LYS A C 1
ATOM 836 O O . LYS A 1 104 ? -5.912 -9.491 -14.835 1.00 95.88 104 LYS A O 1
ATOM 841 N N . PRO A 1 105 ? -5.766 -10.760 -12.981 1.00 95.50 105 PRO A N 1
ATOM 842 C CA . PRO A 1 105 ? -4.887 -9.857 -12.258 1.00 95.50 105 PRO A CA 1
ATOM 843 C C . PRO A 1 105 ? -3.520 -9.686 -12.937 1.00 95.50 105 PRO A C 1
ATOM 845 O O . PRO A 1 105 ? -2.804 -8.743 -12.614 1.00 95.50 105 PRO A O 1
ATOM 848 N N . ASP A 1 106 ? -3.174 -10.556 -13.891 1.00 95.00 106 ASP A N 1
ATOM 849 C CA . ASP A 1 106 ? -1.937 -10.530 -14.682 1.00 95.00 106 ASP A CA 1
ATOM 850 C C . ASP A 1 106 ? -2.100 -9.891 -16.074 1.00 95.00 106 ASP A C 1
ATOM 852 O O . ASP A 1 106 ? -1.218 -10.027 -16.921 1.00 95.00 106 ASP A O 1
ATOM 856 N N . GLN A 1 107 ? -3.220 -9.205 -16.329 1.00 95.81 107 GLN A N 1
ATOM 857 C CA . GLN A 1 107 ? -3.507 -8.572 -17.617 1.00 95.81 107 GLN A CA 1
ATOM 858 C C . GLN A 1 107 ? -3.793 -7.080 -17.462 1.00 95.81 107 GLN A C 1
ATOM 860 O O . GLN A 1 107 ? -4.519 -6.665 -16.563 1.00 95.81 107 GLN A O 1
ATOM 865 N N . LEU A 1 108 ? -3.278 -6.276 -18.391 1.00 96.75 108 LEU A N 1
ATOM 866 C CA . LEU A 1 108 ? -3.709 -4.891 -18.587 1.00 96.75 108 LEU A CA 1
ATOM 867 C C . LEU A 1 108 ? -4.469 -4.778 -19.906 1.00 96.75 108 LEU A C 1
ATOM 869 O O . LEU A 1 108 ? -4.102 -5.419 -20.889 1.00 96.75 108 LEU A O 1
ATOM 873 N N . ILE A 1 109 ? -5.500 -3.938 -19.947 1.00 97.31 109 ILE A N 1
ATOM 874 C CA . ILE A 1 109 ? -6.259 -3.651 -21.168 1.00 97.31 109 ILE A CA 1
ATOM 875 C C . ILE A 1 109 ? -6.075 -2.176 -21.501 1.00 97.31 109 ILE A C 1
ATOM 877 O O . ILE A 1 109 ? -6.319 -1.311 -20.664 1.00 97.31 109 ILE A O 1
ATOM 881 N N . CYS A 1 110 ? -5.614 -1.873 -22.712 1.00 97.75 110 CYS A N 1
ATOM 882 C CA . CYS A 1 110 ? -5.462 -0.488 -23.145 1.00 97.75 110 CYS A CA 1
ATOM 883 C C . CYS A 1 110 ? -6.833 0.151 -23.421 1.00 97.75 110 CYS A C 1
ATOM 885 O O . CYS A 1 110 ? -7.539 -0.304 -24.315 1.00 97.75 110 CYS A O 1
ATOM 887 N N . ASN A 1 111 ? -7.160 1.260 -22.753 1.00 97.62 111 ASN A N 1
ATOM 888 C CA . ASN A 1 111 ? -8.408 2.023 -22.929 1.00 97.62 111 ASN A CA 1
ATOM 889 C C . ASN A 1 111 ? -8.573 2.664 -24.323 1.00 97.62 111 ASN A C 1
ATOM 891 O O . ASN A 1 111 ? -9.611 3.254 -24.612 1.00 97.62 111 ASN A O 1
ATOM 895 N N . TYR A 1 112 ? -7.540 2.599 -25.169 1.00 98.06 112 TYR A N 1
ATOM 896 C CA . TYR A 1 112 ? -7.488 3.291 -26.459 1.00 98.06 112 TYR A CA 1
ATOM 897 C C . TYR A 1 112 ? -7.441 2.353 -27.665 1.00 98.06 112 TYR A C 1
ATOM 899 O O . TYR A 1 112 ? -7.935 2.710 -28.732 1.00 98.06 112 TYR A O 1
ATOM 907 N N . CYS A 1 113 ? -6.822 1.178 -27.531 1.00 97.75 113 CYS A N 1
ATOM 908 C CA . CYS A 1 113 ? -6.709 0.208 -28.624 1.00 97.75 113 CYS A CA 1
ATOM 909 C C . CYS A 1 113 ? -7.231 -1.188 -28.269 1.00 97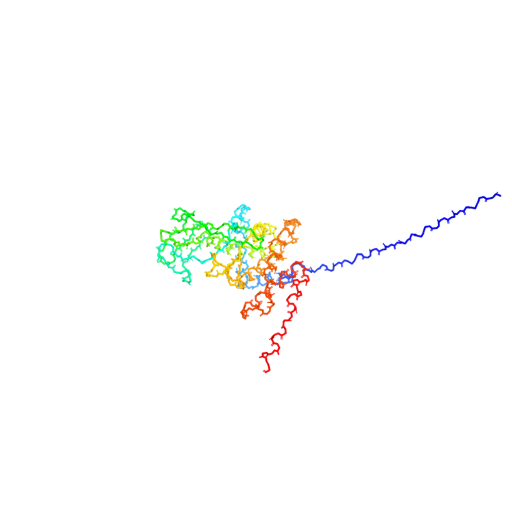.75 113 CYS A C 1
ATOM 911 O O . CYS A 1 113 ? -7.043 -2.108 -29.062 1.00 97.75 113 CYS A O 1
ATOM 913 N N . ASP A 1 114 ? -7.821 -1.355 -27.080 1.00 97.31 114 ASP A N 1
ATOM 914 C CA . ASP A 1 114 ? -8.370 -2.608 -26.543 1.00 97.31 114 ASP A CA 1
ATOM 915 C C . ASP A 1 114 ? -7.374 -3.778 -26.473 1.00 97.31 114 ASP A C 1
ATOM 917 O O . ASP A 1 114 ? -7.745 -4.923 -26.207 1.00 97.31 114 ASP A O 1
ATOM 921 N N . HIS A 1 115 ? -6.086 -3.512 -26.703 1.00 96.25 115 HIS A N 1
ATOM 922 C CA . HIS A 1 115 ? -5.065 -4.544 -26.689 1.00 96.25 115 HIS A CA 1
ATOM 923 C C . HIS A 1 115 ? -4.839 -5.045 -25.263 1.00 96.25 115 HIS A C 1
ATOM 925 O O . HIS A 1 115 ? -4.635 -4.248 -24.341 1.00 96.25 115 HIS A O 1
ATOM 931 N N . VAL A 1 116 ? -4.853 -6.369 -25.113 1.00 96.38 116 VAL A N 1
ATOM 932 C CA . VAL A 1 116 ? -4.509 -7.054 -23.868 1.00 96.38 116 VAL A CA 1
ATOM 933 C C . VAL A 1 116 ? -2.996 -7.196 -23.801 1.00 96.38 116 VAL A C 1
ATOM 935 O O . VAL A 1 116 ? -2.368 -7.647 -24.755 1.00 96.38 116 VAL A O 1
ATOM 938 N N . VAL A 1 117 ? -2.422 -6.792 -22.676 1.00 94.38 117 VAL A N 1
ATOM 939 C CA . VAL A 1 117 ? -0.994 -6.884 -22.387 1.00 94.38 117 VAL A CA 1
ATOM 940 C C . VAL A 1 117 ? -0.788 -7.895 -21.267 1.00 94.38 117 VAL A C 1
ATOM 942 O O . VAL A 1 117 ? -1.272 -7.693 -20.153 1.00 94.38 117 VAL A O 1
ATOM 945 N N . ASP A 1 118 ? -0.058 -8.965 -21.578 1.00 92.81 118 ASP A N 1
ATOM 946 C CA . ASP A 1 118 ? 0.277 -10.068 -20.675 1.00 92.81 118 ASP A CA 1
ATOM 947 C C . ASP A 1 118 ? 1.669 -10.659 -20.981 1.00 92.81 118 ASP A C 1
ATOM 949 O O . ASP A 1 118 ? 2.407 -10.159 -21.836 1.00 92.81 118 ASP A O 1
ATOM 953 N N . THR A 1 119 ? 2.093 -11.656 -20.191 1.00 84.69 119 THR A N 1
ATOM 954 C CA . THR A 1 119 ? 3.458 -12.211 -20.268 1.00 84.69 119 THR A CA 1
ATOM 955 C C . THR A 1 119 ? 3.711 -12.948 -21.571 1.00 84.69 119 THR A C 1
ATOM 957 O O . THR A 1 119 ? 4.864 -13.066 -21.988 1.00 84.69 119 THR A O 1
ATOM 960 N N . ASP A 1 120 ? 2.645 -13.433 -22.201 1.00 87.00 120 ASP A N 1
ATOM 961 C CA . ASP A 1 120 ? 2.708 -14.227 -23.420 1.00 87.00 120 ASP A CA 1
ATOM 962 C C . ASP A 1 120 ? 2.886 -13.315 -24.639 1.00 87.00 120 ASP A C 1
ATOM 964 O O . ASP A 1 120 ? 3.672 -13.612 -25.540 1.00 87.00 120 ASP A O 1
ATOM 968 N N . THR A 1 121 ? 2.199 -12.170 -24.645 1.00 89.94 121 THR A N 1
ATOM 969 C CA . THR A 1 121 ? 2.291 -11.152 -25.700 1.00 89.94 121 THR A CA 1
ATOM 970 C C . THR A 1 121 ? 3.509 -10.241 -25.556 1.00 89.94 121 THR A C 1
ATOM 972 O O . THR A 1 121 ? 4.080 -9.828 -26.568 1.00 89.94 121 THR A O 1
ATOM 975 N N . TYR A 1 122 ? 3.953 -9.956 -24.327 1.00 92.06 122 TYR A N 1
ATOM 976 C CA . TYR A 1 122 ? 5.055 -9.029 -24.047 1.00 92.06 122 TYR A CA 1
ATOM 977 C C . TYR A 1 122 ? 6.094 -9.639 -23.092 1.00 92.06 122 TYR A C 1
ATOM 979 O O . TYR A 1 122 ? 6.088 -9.358 -21.895 1.00 92.06 122 TYR A O 1
ATOM 987 N N . PRO A 1 123 ? 7.044 -10.451 -23.589 1.00 91.12 123 PRO A N 1
ATOM 988 C CA . PRO A 1 123 ? 7.959 -11.194 -22.728 1.00 91.12 123 PRO A CA 1
ATOM 989 C C . PRO A 1 123 ? 8.920 -10.292 -21.937 1.00 91.12 123 PRO A C 1
ATOM 991 O O . PRO A 1 123 ? 9.311 -9.208 -22.371 1.00 91.12 123 PRO A O 1
ATOM 994 N N . GLN A 1 124 ? 9.396 -10.792 -20.795 1.00 92.12 124 GLN A N 1
ATOM 995 C CA . GLN A 1 124 ? 10.457 -10.169 -19.990 1.00 92.12 124 GLN A CA 1
ATOM 996 C C . GLN A 1 124 ? 11.839 -10.340 -20.646 1.00 92.12 124 GLN A C 1
ATOM 998 O O . GLN A 1 124 ? 12.675 -11.115 -20.185 1.00 92.12 124 GLN A O 1
ATOM 1003 N N . ASN A 1 125 ? 12.083 -9.641 -21.755 1.00 95.12 125 ASN A N 1
ATOM 1004 C CA . ASN A 1 125 ? 13.319 -9.738 -22.542 1.00 95.12 125 ASN A CA 1
ATOM 1005 C C . ASN A 1 125 ? 14.406 -8.721 -22.132 1.00 95.12 125 ASN A C 1
ATOM 1007 O O . ASN A 1 125 ? 15.466 -8.655 -22.757 1.00 95.12 125 ASN A O 1
ATOM 1011 N N . GLY A 1 126 ? 14.171 -7.932 -21.083 1.00 94.12 126 GLY A N 1
ATOM 1012 C CA . GLY A 1 126 ? 15.139 -6.994 -20.532 1.00 94.12 126 GLY A CA 1
ATOM 1013 C C . GLY A 1 126 ? 15.054 -6.888 -19.013 1.00 94.12 126 GLY A C 1
ATOM 1014 O O . GLY A 1 126 ? 14.172 -7.450 -18.369 1.00 94.12 126 GLY A O 1
ATOM 1015 N N . VAL A 1 127 ? 15.981 -6.131 -18.428 1.00 95.38 127 VAL A N 1
ATOM 1016 C CA . VAL A 1 127 ? 16.017 -5.889 -16.983 1.00 95.38 127 VAL A CA 1
ATOM 1017 C C . VAL A 1 127 ? 16.575 -4.502 -16.674 1.00 95.38 127 VAL A C 1
ATOM 1019 O O . VAL A 1 127 ? 17.617 -4.110 -17.201 1.00 95.38 127 VAL A O 1
ATOM 1022 N N . ILE A 1 128 ? 15.889 -3.770 -15.799 1.00 93.25 128 ILE A N 1
ATOM 1023 C CA . ILE A 1 128 ? 16.408 -2.586 -15.110 1.00 93.25 128 ILE A CA 1
ATOM 1024 C C . ILE A 1 128 ? 17.039 -3.059 -13.796 1.00 93.25 128 ILE A C 1
ATOM 1026 O O . ILE A 1 128 ? 16.449 -3.857 -13.073 1.00 93.25 128 ILE A O 1
ATOM 1030 N N . ARG A 1 129 ? 18.248 -2.593 -13.471 1.00 93.44 129 ARG A N 1
ATOM 1031 C CA . ARG A 1 129 ? 18.918 -2.904 -12.198 1.00 93.44 129 ARG A CA 1
ATOM 1032 C C . ARG A 1 129 ? 19.106 -1.638 -11.392 1.00 93.44 129 ARG A C 1
ATOM 1034 O O . ARG A 1 129 ? 19.634 -0.656 -11.908 1.00 93.44 129 ARG A O 1
ATOM 1041 N N . ARG A 1 130 ? 18.656 -1.670 -10.142 1.00 91.75 130 ARG A N 1
ATOM 1042 C CA . ARG A 1 130 ? 18.580 -0.495 -9.277 1.00 91.75 130 ARG A CA 1
ATOM 1043 C C . ARG A 1 130 ? 19.006 -0.837 -7.869 1.00 91.75 130 ARG A C 1
ATOM 1045 O O . ARG A 1 130 ? 18.658 -1.898 -7.374 1.00 91.75 130 ARG A O 1
ATOM 1052 N N . THR A 1 131 ? 19.753 0.064 -7.251 1.00 89.38 131 THR A N 1
ATOM 1053 C CA . THR A 1 131 ? 20.187 -0.093 -5.866 1.00 89.38 131 THR A CA 1
ATOM 1054 C C . THR A 1 131 ? 19.030 0.250 -4.928 1.00 89.38 131 THR A C 1
ATOM 1056 O O . THR A 1 131 ? 18.437 1.323 -5.063 1.00 89.38 131 THR A O 1
ATOM 1059 N N . SER A 1 132 ? 18.686 -0.661 -4.019 1.00 87.06 132 SER A N 1
ATOM 1060 C CA . SER A 1 132 ? 17.738 -0.416 -2.932 1.00 87.06 132 SER A CA 1
ATOM 1061 C C . SER A 1 132 ? 18.357 0.505 -1.872 1.00 87.06 132 SER A C 1
ATOM 1063 O O . SER A 1 132 ? 19.577 0.699 -1.852 1.00 87.06 132 SER A O 1
ATOM 1065 N N . PRO A 1 133 ? 17.556 1.054 -0.945 1.00 83.88 133 PRO A N 1
ATOM 1066 C CA . PRO A 1 133 ? 18.084 1.796 0.201 1.00 83.88 133 PRO A CA 1
ATOM 1067 C C . PRO A 1 133 ? 19.076 0.990 1.060 1.00 83.88 133 PRO A C 1
ATOM 1069 O O . PRO A 1 133 ? 19.954 1.579 1.682 1.00 83.88 133 PRO A O 1
ATOM 1072 N N . GLN A 1 134 ? 18.986 -0.344 1.057 1.00 83.75 134 GLN A N 1
ATOM 1073 C CA . GLN A 1 134 ? 19.888 -1.244 1.789 1.00 83.75 134 GLN A CA 1
ATOM 1074 C C . GLN A 1 134 ? 21.204 -1.519 1.041 1.00 83.75 134 GLN A C 1
ATOM 1076 O O . GLN A 1 134 ? 22.097 -2.165 1.581 1.00 83.75 134 GLN A O 1
ATOM 1081 N N . GLY A 1 135 ? 21.350 -1.018 -0.190 1.00 87.12 135 GLY A N 1
ATOM 1082 C CA . GLY A 1 135 ? 22.541 -1.218 -1.018 1.00 87.12 135 GLY A CA 1
ATOM 1083 C C . GLY A 1 135 ? 22.472 -2.429 -1.952 1.00 87.12 135 GLY A C 1
ATOM 1084 O O . GLY A 1 135 ? 23.393 -2.631 -2.746 1.00 87.12 135 GLY A O 1
ATOM 1085 N N . ASP A 1 136 ? 21.382 -3.198 -1.923 1.00 89.00 136 ASP A N 1
ATOM 1086 C CA . ASP A 1 136 ? 21.202 -4.368 -2.782 1.00 89.00 136 ASP A CA 1
ATOM 1087 C C . ASP A 1 136 ? 20.846 -3.972 -4.215 1.00 89.00 136 ASP A C 1
ATOM 1089 O O . ASP A 1 136 ? 20.096 -3.028 -4.454 1.00 89.00 136 ASP A O 1
ATOM 1093 N N . ILE A 1 137 ? 21.346 -4.716 -5.203 1.00 91.19 137 ILE A N 1
ATOM 1094 C CA . ILE A 1 137 ? 20.977 -4.506 -6.609 1.00 91.19 137 ILE A CA 1
ATOM 1095 C C . ILE A 1 137 ? 19.722 -5.320 -6.925 1.00 91.19 137 ILE A C 1
ATOM 1097 O O . ILE A 1 137 ? 19.785 -6.535 -7.112 1.00 91.19 137 ILE A O 1
ATOM 1101 N N . ILE A 1 138 ? 18.592 -4.634 -7.066 1.00 91.44 138 ILE A N 1
ATOM 1102 C CA . ILE A 1 138 ? 17.283 -5.229 -7.323 1.00 91.44 138 ILE A CA 1
ATOM 1103 C C . ILE A 1 138 ? 17.007 -5.292 -8.834 1.00 91.44 138 ILE A C 1
ATOM 1105 O O . ILE A 1 138 ? 16.982 -4.250 -9.511 1.00 91.44 138 ILE A O 1
ATOM 1109 N N . PRO A 1 139 ? 16.802 -6.496 -9.403 1.00 93.94 139 PRO A N 1
ATOM 1110 C CA . PRO A 1 139 ? 16.415 -6.659 -10.796 1.00 93.94 139 PRO A CA 1
ATOM 1111 C C . PRO A 1 139 ? 14.915 -6.401 -10.986 1.00 93.94 139 PRO A C 1
ATOM 1113 O O . PRO A 1 139 ? 14.075 -6.960 -10.291 1.00 93.94 139 PRO A O 1
ATOM 1116 N N . HIS A 1 140 ? 14.589 -5.604 -11.996 1.00 94.69 140 HIS A N 1
ATOM 1117 C CA . HIS A 1 140 ? 13.232 -5.304 -12.433 1.00 94.69 140 HIS A CA 1
ATOM 1118 C C . HIS A 1 140 ? 13.089 -5.758 -13.884 1.00 94.69 140 HIS A C 1
ATOM 1120 O O . HIS A 1 140 ? 13.556 -5.058 -14.790 1.00 94.69 140 HIS A O 1
ATOM 1126 N N . PRO A 1 141 ? 12.529 -6.951 -14.129 1.00 94.12 141 PRO A N 1
ATOM 1127 C CA . PRO A 1 141 ? 12.288 -7.426 -15.480 1.00 94.12 141 PRO A CA 1
ATOM 1128 C C . PRO A 1 141 ? 11.339 -6.498 -16.238 1.00 94.12 141 PRO A C 1
ATOM 1130 O O . PRO A 1 141 ? 10.363 -6.004 -15.676 1.00 94.12 141 PRO A O 1
ATOM 1133 N N . ILE A 1 142 ? 11.623 -6.279 -17.515 1.00 94.50 142 ILE A N 1
ATOM 1134 C CA . ILE A 1 142 ? 10.893 -5.358 -18.391 1.00 94.50 142 ILE A CA 1
ATOM 1135 C C . ILE A 1 142 ? 10.679 -5.992 -19.762 1.00 94.50 142 ILE A C 1
ATOM 1137 O O . ILE A 1 142 ? 11.418 -6.898 -20.157 1.00 94.50 142 ILE A O 1
ATOM 1141 N N . TYR A 1 143 ? 9.723 -5.451 -20.510 1.00 95.38 143 TYR A N 1
ATOM 1142 C CA . TYR A 1 143 ? 9.680 -5.626 -21.956 1.00 95.38 143 TYR A CA 1
ATOM 1143 C C . TYR A 1 143 ? 10.494 -4.515 -22.631 1.00 95.38 143 TYR A C 1
ATOM 1145 O O . TYR A 1 143 ? 10.448 -3.352 -22.224 1.00 95.38 143 TYR A O 1
ATOM 1153 N N . ARG A 1 144 ? 11.252 -4.869 -23.664 1.00 95.38 144 ARG A N 1
ATOM 1154 C CA . ARG A 1 144 ? 11.985 -3.955 -24.536 1.00 95.38 144 ARG A CA 1
ATOM 1155 C C . ARG A 1 144 ? 11.626 -4.261 -25.984 1.00 95.38 144 ARG A C 1
ATOM 1157 O O . ARG A 1 144 ? 11.746 -5.409 -26.412 1.00 95.38 144 ARG A O 1
ATOM 1164 N N . ASP A 1 145 ? 11.198 -3.244 -26.720 1.00 94.50 145 ASP A N 1
ATOM 1165 C CA . ASP A 1 145 ? 10.889 -3.393 -28.142 1.00 94.50 145 ASP A CA 1
ATOM 1166 C C . ASP A 1 145 ? 12.158 -3.408 -29.015 1.00 94.50 145 ASP A C 1
ATOM 1168 O O . ASP A 1 145 ? 13.280 -3.207 -28.540 1.00 94.50 145 ASP A O 1
ATOM 1172 N N . GLU A 1 146 ? 11.983 -3.657 -30.314 1.00 93.56 146 GLU A N 1
ATOM 1173 C CA . GLU A 1 146 ? 13.079 -3.705 -31.293 1.00 93.56 146 GLU A CA 1
ATOM 1174 C C . GLU A 1 146 ? 13.822 -2.366 -31.431 1.00 93.56 146 GLU A C 1
ATOM 1176 O O . GLU A 1 146 ? 15.010 -2.344 -31.753 1.00 93.56 146 GLU A O 1
ATOM 1181 N N . ALA A 1 147 ? 13.148 -1.247 -31.143 1.00 93.75 147 ALA A N 1
ATOM 1182 C CA . ALA A 1 147 ? 13.742 0.088 -31.127 1.00 93.75 147 ALA A CA 1
ATOM 1183 C C . ALA A 1 147 ? 14.513 0.379 -29.824 1.00 93.75 147 ALA A C 1
ATOM 1185 O O . ALA A 1 147 ? 15.134 1.434 -29.683 1.00 93.75 147 ALA A O 1
ATOM 1186 N N . GLY A 1 148 ? 14.496 -0.553 -28.869 1.00 91.50 148 GLY A N 1
ATOM 1187 C CA . GLY A 1 148 ? 15.183 -0.445 -27.592 1.00 91.50 148 GLY A CA 1
ATOM 1188 C C . GLY A 1 148 ? 14.405 0.320 -26.523 1.00 91.50 148 GLY A C 1
ATOM 1189 O O . GLY A 1 148 ? 14.958 0.531 -25.438 1.00 91.50 148 GLY A O 1
ATOM 1190 N N . LYS A 1 149 ? 13.152 0.715 -26.777 1.00 93.19 149 LYS A N 1
ATOM 1191 C CA . LYS A 1 149 ? 12.300 1.384 -25.791 1.00 93.19 149 LYS A CA 1
ATOM 1192 C C . LYS A 1 149 ? 11.808 0.376 -24.756 1.00 93.19 149 LYS A C 1
ATOM 1194 O O . LYS A 1 149 ? 11.465 -0.761 -25.068 1.00 93.19 149 LYS A O 1
ATOM 1199 N N . THR A 1 150 ? 11.804 0.817 -23.505 1.00 93.50 150 THR A N 1
ATOM 1200 C CA . THR A 1 150 ? 11.495 0.005 -22.327 1.00 93.50 150 THR A CA 1
ATOM 1201 C C . THR A 1 150 ? 10.050 0.207 -21.878 1.00 93.50 150 THR A C 1
ATOM 1203 O O . THR A 1 150 ? 9.577 1.341 -21.817 1.00 93.50 150 THR A O 1
ATOM 1206 N N . TYR A 1 151 ? 9.398 -0.882 -21.477 1.00 94.88 151 TYR A N 1
ATOM 1207 C CA . TYR A 1 151 ? 8.053 -0.908 -20.912 1.00 94.88 151 TYR A CA 1
ATOM 1208 C C . TYR A 1 151 ? 8.053 -1.737 -19.610 1.00 94.88 151 TYR A C 1
ATOM 1210 O O . TYR A 1 151 ? 8.160 -2.969 -19.666 1.00 94.88 151 TYR A O 1
ATOM 1218 N N . PRO A 1 152 ? 7.949 -1.097 -18.430 1.00 94.56 152 PRO A N 1
ATOM 1219 C CA . PRO A 1 152 ? 7.885 -1.778 -17.134 1.00 94.56 152 PRO A CA 1
ATOM 1220 C C . PRO A 1 152 ? 6.475 -2.326 -16.822 1.00 94.56 152 PRO A C 1
ATOM 1222 O O . PRO A 1 152 ? 5.875 -2.040 -15.788 1.00 94.56 152 PRO A O 1
ATOM 1225 N N . ILE A 1 153 ? 5.946 -3.146 -17.737 1.00 94.31 153 ILE A N 1
ATOM 1226 C CA . ILE A 1 153 ? 4.586 -3.720 -17.706 1.00 94.31 153 ILE A CA 1
ATOM 1227 C C . ILE A 1 153 ? 4.312 -4.466 -16.394 1.00 94.31 153 ILE A C 1
ATOM 1229 O O . ILE A 1 153 ? 3.267 -4.285 -15.771 1.00 94.31 153 ILE A O 1
ATOM 1233 N N . TRP A 1 154 ? 5.270 -5.277 -15.942 1.00 92.88 154 TRP A N 1
ATOM 1234 C CA . TRP A 1 154 ? 5.122 -6.127 -14.754 1.00 92.88 154 TRP A CA 1
ATOM 1235 C C . TRP A 1 154 ? 5.058 -5.323 -13.468 1.00 92.88 154 TRP A C 1
ATOM 1237 O O . TRP A 1 154 ? 4.348 -5.693 -12.538 1.00 92.88 154 TRP A O 1
ATOM 1247 N N . GLN A 1 155 ? 5.754 -4.191 -13.434 1.00 95.56 155 GLN A N 1
ATOM 1248 C CA . GLN A 1 155 ? 5.685 -3.258 -12.324 1.00 95.56 155 GLN A CA 1
ATOM 1249 C C . GLN A 1 155 ? 4.348 -2.508 -12.321 1.00 95.56 155 GLN A C 1
ATOM 1251 O O . GLN A 1 155 ? 3.830 -2.217 -11.245 1.00 95.56 155 GLN A O 1
ATOM 1256 N N . THR A 1 156 ? 3.742 -2.266 -13.489 1.00 95.94 156 THR A N 1
ATOM 1257 C CA . THR A 1 156 ? 2.386 -1.695 -13.592 1.00 95.94 156 THR A CA 1
ATOM 1258 C C . THR A 1 156 ? 1.322 -2.677 -13.134 1.00 95.94 156 THR A C 1
ATOM 1260 O O . THR A 1 156 ? 0.459 -2.304 -12.347 1.00 95.94 156 THR A O 1
ATOM 1263 N N . ILE A 1 157 ? 1.425 -3.948 -13.518 1.00 95.81 157 ILE A N 1
ATOM 1264 C CA . ILE A 1 157 ? 0.564 -5.004 -12.969 1.00 95.81 157 ILE A CA 1
ATOM 1265 C C . ILE A 1 157 ? 0.753 -5.123 -11.451 1.00 95.81 157 ILE A C 1
ATOM 1267 O O . ILE A 1 157 ? -0.228 -5.144 -10.712 1.00 95.81 157 ILE A O 1
ATOM 1271 N N . GLY A 1 158 ? 2.001 -5.131 -10.971 1.00 96.94 158 GLY A N 1
ATOM 1272 C CA . GLY A 1 158 ? 2.309 -5.137 -9.540 1.00 96.94 158 GLY A CA 1
ATOM 1273 C C . GLY A 1 158 ? 1.707 -3.940 -8.798 1.00 96.94 158 GLY A C 1
ATOM 1274 O O . GLY A 1 158 ? 1.174 -4.108 -7.706 1.00 96.94 158 GLY A O 1
ATOM 1275 N N . HIS A 1 159 ? 1.713 -2.751 -9.407 1.00 97.38 159 HIS A N 1
ATOM 1276 C CA . HIS A 1 159 ? 1.059 -1.564 -8.859 1.00 97.38 159 HIS A CA 1
ATOM 1277 C C . HIS A 1 159 ? -0.467 -1.718 -8.768 1.00 97.38 159 HIS A C 1
ATOM 1279 O O . HIS A 1 159 ? -1.046 -1.376 -7.737 1.00 97.38 159 HIS A O 1
ATOM 1285 N N . GLN A 1 160 ? -1.122 -2.244 -9.810 1.00 97.56 160 GLN A N 1
ATOM 1286 C CA . GLN A 1 160 ? -2.573 -2.470 -9.789 1.00 97.56 160 GLN A CA 1
ATOM 1287 C C . GLN A 1 160 ? -2.962 -3.486 -8.711 1.00 97.56 160 GLN A C 1
ATOM 1289 O O . GLN A 1 160 ? -3.858 -3.231 -7.904 1.00 97.56 160 GLN A O 1
ATOM 1294 N N . LYS A 1 161 ? -2.212 -4.592 -8.628 1.00 98.06 161 LYS A N 1
ATOM 1295 C CA . LYS A 1 161 ? -2.378 -5.598 -7.578 1.00 98.06 161 LYS A CA 1
ATOM 1296 C C . LYS A 1 161 ? -2.205 -5.002 -6.179 1.00 98.06 161 LYS A C 1
ATOM 1298 O O . LYS A 1 161 ? -3.071 -5.181 -5.327 1.00 98.06 161 LYS A O 1
ATOM 1303 N N . ALA A 1 162 ? -1.130 -4.250 -5.955 1.00 98.38 162 ALA A N 1
ATOM 1304 C CA . ALA A 1 162 ? -0.866 -3.617 -4.669 1.00 98.38 162 ALA A CA 1
ATOM 1305 C C . ALA A 1 162 ? -1.978 -2.630 -4.281 1.00 98.38 162 ALA A C 1
ATOM 1307 O O . ALA A 1 162 ? -2.452 -2.655 -3.149 1.00 98.38 162 ALA A O 1
ATOM 1308 N N . THR A 1 163 ? -2.446 -1.812 -5.229 1.00 97.88 163 THR A N 1
ATOM 1309 C CA . THR A 1 163 ? -3.546 -0.863 -5.011 1.00 97.88 163 THR A CA 1
ATOM 1310 C C . THR A 1 163 ? -4.838 -1.570 -4.603 1.00 97.88 163 THR A C 1
ATOM 1312 O O . THR A 1 163 ? -5.490 -1.142 -3.651 1.00 97.88 163 THR A O 1
ATOM 1315 N N . HIS A 1 164 ? -5.177 -2.681 -5.262 1.00 98.25 164 HIS A N 1
ATOM 1316 C CA . HIS A 1 164 ? -6.324 -3.506 -4.885 1.00 98.25 164 HIS A CA 1
ATOM 1317 C C . HIS A 1 164 ? -6.161 -4.110 -3.479 1.00 98.25 164 HIS A C 1
ATOM 1319 O O . HIS A 1 164 ? -7.065 -4.016 -2.648 1.00 98.25 164 HIS A O 1
ATOM 1325 N N . ALA A 1 165 ? -4.976 -4.637 -3.162 1.00 98.62 165 ALA A N 1
ATOM 1326 C CA . ALA A 1 165 ? -4.678 -5.170 -1.837 1.00 98.62 165 ALA A CA 1
ATOM 1327 C C . ALA A 1 165 ? -4.770 -4.114 -0.725 1.00 98.62 165 ALA A C 1
ATOM 1329 O O . ALA A 1 165 ? -5.235 -4.432 0.367 1.00 98.62 165 ALA A O 1
ATOM 1330 N N . TYR A 1 166 ? -4.393 -2.855 -0.975 1.00 98.75 166 TYR A N 1
ATOM 1331 C CA . TYR A 1 166 ? -4.583 -1.776 0.004 1.00 98.75 166 TYR A CA 1
ATOM 1332 C C . TYR A 1 166 ? -6.067 -1.559 0.328 1.00 98.75 166 TYR A C 1
ATOM 1334 O O . TYR A 1 166 ? -6.422 -1.386 1.496 1.00 98.75 166 TYR A O 1
ATOM 1342 N N . THR A 1 167 ? -6.946 -1.634 -0.679 1.00 98.38 167 THR A N 1
ATOM 1343 C CA . THR A 1 167 ? -8.402 -1.576 -0.482 1.00 98.38 167 THR A CA 1
ATOM 1344 C C . THR A 1 167 ? -8.913 -2.748 0.353 1.00 98.38 167 THR A C 1
ATOM 1346 O O . THR A 1 167 ? -9.721 -2.532 1.259 1.00 98.38 167 THR A O 1
ATOM 1349 N N . TRP A 1 168 ? -8.423 -3.966 0.106 1.00 98.69 168 TRP A N 1
ATOM 1350 C CA . TRP A 1 168 ? -8.743 -5.121 0.947 1.00 98.69 168 TRP A CA 1
ATOM 1351 C C . TRP A 1 168 ? -8.261 -4.943 2.388 1.00 98.69 168 TRP A C 1
ATOM 1353 O O . TRP A 1 168 ? -9.045 -5.162 3.304 1.00 98.69 168 TRP A O 1
ATOM 1363 N N . ILE A 1 169 ? -7.024 -4.491 2.617 1.00 98.88 169 ILE A N 1
ATOM 1364 C CA . ILE A 1 169 ? -6.488 -4.268 3.973 1.00 98.88 169 ILE A CA 1
ATOM 1365 C C . ILE A 1 169 ? -7.363 -3.278 4.753 1.00 98.88 169 ILE A C 1
ATOM 1367 O O . ILE A 1 169 ? -7.706 -3.532 5.908 1.00 98.88 169 ILE A O 1
ATOM 1371 N N . GLU A 1 170 ? -7.771 -2.172 4.126 1.00 98.50 170 GLU A N 1
ATOM 1372 C CA . GLU A 1 170 ? -8.678 -1.206 4.752 1.00 98.50 170 GLU A CA 1
ATOM 1373 C C . GLU A 1 170 ? -10.038 -1.835 5.090 1.00 98.50 170 GLU A C 1
ATOM 1375 O O . GLU A 1 170 ? -10.533 -1.674 6.207 1.00 98.50 170 GLU A O 1
ATOM 1380 N N . ALA A 1 171 ? -10.639 -2.564 4.144 1.00 98.62 171 ALA A N 1
ATOM 1381 C CA . ALA A 1 171 ? -11.928 -3.222 4.343 1.00 98.62 171 ALA A CA 1
ATOM 1382 C C . ALA A 1 171 ? -11.874 -4.252 5.482 1.00 98.62 171 ALA A C 1
ATOM 1384 O O . ALA A 1 171 ? -12.742 -4.247 6.352 1.00 98.62 171 ALA A O 1
ATOM 1385 N N . LEU A 1 172 ? -10.823 -5.072 5.523 1.00 98.88 172 LEU A N 1
ATOM 1386 C CA . LEU A 1 172 ? -10.580 -6.060 6.573 1.00 98.88 172 LEU A CA 1
ATOM 1387 C C . LEU A 1 172 ? -10.409 -5.403 7.949 1.00 98.88 172 LEU A C 1
ATOM 1389 O O . LEU A 1 172 ? -10.997 -5.868 8.924 1.00 98.88 172 LEU A O 1
ATOM 1393 N N . GLY A 1 173 ? -9.668 -4.292 8.035 1.00 98.31 173 GLY A N 1
ATOM 1394 C CA . GLY A 1 173 ? -9.516 -3.531 9.279 1.00 98.31 173 GLY A CA 1
ATOM 1395 C C . GLY A 1 173 ? -10.845 -2.969 9.796 1.00 98.31 173 GLY A C 1
ATOM 1396 O O . GLY A 1 173 ? -11.153 -3.090 10.983 1.00 98.31 173 GLY A O 1
ATOM 1397 N N . VAL A 1 174 ? -11.671 -2.410 8.904 1.00 97.94 174 VAL A N 1
ATOM 1398 C CA . VAL A 1 174 ? -13.026 -1.937 9.245 1.00 97.94 174 VAL A CA 1
ATOM 1399 C C . VAL A 1 174 ? -13.921 -3.098 9.686 1.00 97.94 174 VAL A C 1
ATOM 1401 O O . VAL A 1 174 ? -14.601 -2.996 10.708 1.00 97.94 174 VAL A O 1
ATOM 1404 N N . ALA A 1 175 ? -13.916 -4.207 8.946 1.00 98.31 175 ALA A N 1
ATOM 1405 C CA . ALA A 1 175 ? -14.739 -5.370 9.248 1.00 98.31 175 ALA A CA 1
ATOM 1406 C C . ALA A 1 175 ? -14.369 -5.991 10.599 1.00 98.31 175 ALA A C 1
ATOM 1408 O O . ALA A 1 175 ? -15.264 -6.250 11.406 1.00 98.31 175 ALA A O 1
ATOM 1409 N N . TYR A 1 176 ? -13.075 -6.139 10.901 1.00 98.38 176 TYR A N 1
ATOM 1410 C CA . TYR A 1 176 ? -12.614 -6.589 12.214 1.00 98.38 176 TYR A CA 1
ATOM 1411 C C . TYR A 1 176 ? -13.062 -5.635 13.326 1.00 98.38 176 TYR A C 1
ATOM 1413 O O . TYR A 1 176 ? -13.641 -6.079 14.312 1.00 98.38 176 TYR A O 1
ATOM 1421 N N . ALA A 1 177 ? -12.888 -4.320 13.153 1.00 96.88 177 ALA A N 1
ATOM 1422 C CA . ALA A 1 177 ? -13.306 -3.339 14.155 1.00 96.88 177 ALA A CA 1
ATOM 1423 C C . ALA A 1 177 ? -14.814 -3.421 14.472 1.00 96.88 177 ALA A C 1
ATOM 1425 O O . ALA A 1 177 ? -15.227 -3.296 15.626 1.00 96.88 177 ALA A O 1
ATOM 1426 N N . ILE A 1 178 ? -15.651 -3.652 13.458 1.00 97.12 178 ILE A N 1
ATOM 1427 C CA . ILE A 1 178 ? -17.109 -3.714 13.616 1.00 97.12 178 ILE A CA 1
ATOM 1428 C C . ILE A 1 178 ? -17.580 -5.056 14.183 1.00 97.12 178 ILE A C 1
ATOM 1430 O O . ILE A 1 178 ? -18.468 -5.057 15.040 1.00 97.12 178 ILE A O 1
ATOM 1434 N N . THR A 1 179 ? -17.012 -6.170 13.724 1.00 96.62 179 THR A N 1
ATOM 1435 C CA . THR A 1 179 ? -17.525 -7.526 13.996 1.00 96.62 179 THR A CA 1
ATOM 1436 C C . THR A 1 179 ? -16.756 -8.273 15.083 1.00 96.62 179 THR A C 1
ATOM 1438 O O . THR A 1 179 ? -17.343 -9.091 15.784 1.00 96.62 179 THR A O 1
ATOM 1441 N N . GLY A 1 180 ? -15.459 -7.995 15.235 1.00 96.50 180 GLY A N 1
ATOM 1442 C CA . GLY A 1 180 ? -14.535 -8.778 16.055 1.00 96.50 180 GLY A CA 1
ATOM 1443 C C . GLY A 1 180 ? -14.191 -10.157 15.481 1.00 96.50 180 GLY A C 1
ATOM 1444 O O . GLY A 1 180 ? -13.645 -10.979 16.205 1.00 96.50 180 GLY A O 1
ATOM 1445 N N . GLU A 1 181 ? -14.526 -10.455 14.220 1.00 98.38 181 GLU A N 1
ATOM 1446 C CA . GLU A 1 181 ? -14.263 -11.775 13.635 1.00 98.38 181 GLU A CA 1
ATOM 1447 C C . GLU A 1 181 ? -12.794 -11.948 13.216 1.00 98.38 181 GLU A C 1
ATOM 1449 O O . GLU A 1 181 ? -12.301 -11.274 12.306 1.00 98.38 181 GLU A O 1
ATOM 1454 N N . ASP A 1 182 ? -12.128 -12.938 13.811 1.00 98.56 182 ASP A N 1
ATOM 1455 C CA . ASP A 1 182 ? -10.706 -13.242 13.608 1.00 98.56 182 ASP A CA 1
ATOM 1456 C C . ASP A 1 182 ? -10.291 -13.437 12.147 1.00 98.56 182 ASP A C 1
ATOM 1458 O O . ASP A 1 182 ? -9.193 -13.040 11.761 1.00 98.56 182 ASP A O 1
ATOM 1462 N N . ARG A 1 183 ? -11.168 -13.993 11.301 1.00 98.62 183 ARG A N 1
ATOM 1463 C CA . ARG A 1 183 ? -10.860 -14.236 9.880 1.00 98.62 183 ARG A CA 1
ATOM 1464 C C . ARG A 1 183 ? -10.423 -12.969 9.142 1.00 98.62 183 ARG A C 1
ATOM 1466 O O . ARG A 1 183 ? -9.584 -13.046 8.246 1.00 98.62 183 ARG A O 1
ATOM 1473 N N . TYR A 1 184 ? -10.951 -11.807 9.534 1.00 98.81 184 TYR A N 1
ATOM 1474 C CA . TYR A 1 184 ? -10.568 -10.536 8.929 1.00 98.81 184 TYR A CA 1
ATOM 1475 C C . TYR A 1 184 ? -9.157 -10.113 9.353 1.00 98.81 184 TYR A C 1
ATOM 1477 O O . TYR A 1 184 ? -8.356 -9.711 8.509 1.00 98.81 184 TYR A O 1
ATOM 1485 N N . ALA A 1 185 ? -8.826 -10.264 10.640 1.00 98.69 185 ALA A N 1
ATOM 1486 C CA . ALA A 1 185 ? -7.484 -9.997 11.150 1.00 98.69 185 ALA A CA 1
ATOM 1487 C C . ALA A 1 185 ? -6.454 -10.973 10.562 1.00 98.69 185 ALA A C 1
ATOM 1489 O O . ALA A 1 185 ? -5.384 -10.544 10.135 1.00 98.69 185 ALA A O 1
ATOM 1490 N N . THR A 1 186 ? -6.785 -12.264 10.446 1.00 98.75 186 THR A N 1
ATOM 1491 C CA . THR A 1 186 ? -5.919 -13.265 9.807 1.00 98.75 186 THR A CA 1
ATOM 1492 C C . THR A 1 186 ? -5.591 -12.883 8.361 1.00 98.75 186 THR A C 1
ATOM 1494 O O . THR A 1 186 ? -4.420 -12.869 7.981 1.00 98.75 186 THR A O 1
ATOM 1497 N N . ALA A 1 187 ? -6.596 -12.530 7.553 1.00 98.81 187 ALA A N 1
ATOM 1498 C CA . ALA A 1 187 ? -6.384 -12.161 6.153 1.00 98.81 187 ALA A CA 1
ATOM 1499 C C . ALA A 1 187 ? -5.572 -10.861 6.000 1.00 98.81 187 ALA A C 1
ATOM 1501 O O . ALA A 1 187 ? -4.644 -10.801 5.189 1.00 98.81 187 ALA A O 1
ATOM 1502 N N . ALA A 1 188 ? -5.865 -9.839 6.811 1.00 98.81 188 ALA A N 1
ATOM 1503 C CA . ALA A 1 188 ? -5.136 -8.572 6.772 1.00 98.81 188 ALA A CA 1
ATOM 1504 C C . ALA A 1 188 ? -3.664 -8.756 7.162 1.00 98.81 188 ALA A C 1
ATOM 1506 O O . ALA A 1 188 ? -2.782 -8.186 6.516 1.00 98.81 188 ALA A O 1
ATOM 1507 N N . THR A 1 189 ? -3.389 -9.607 8.153 1.00 98.81 189 THR A N 1
ATOM 1508 C CA . THR A 1 189 ? -2.025 -9.962 8.560 1.00 98.81 189 THR A CA 1
ATOM 1509 C C . THR A 1 189 ? -1.259 -10.638 7.430 1.00 98.81 189 THR A C 1
ATOM 1511 O O . THR A 1 189 ? -0.119 -10.264 7.189 1.00 98.81 189 THR A O 1
ATOM 1514 N N . GLN A 1 190 ? -1.866 -11.544 6.654 1.00 98.81 190 GLN A N 1
ATOM 1515 C CA . GLN A 1 190 ? -1.180 -12.164 5.508 1.00 98.81 190 GLN A CA 1
ATOM 1516 C C . GLN A 1 190 ? -0.774 -11.146 4.431 1.00 98.81 190 GLN A C 1
ATOM 1518 O O . GLN A 1 190 ? 0.333 -11.229 3.890 1.00 98.81 190 GLN A O 1
ATOM 1523 N N . LEU A 1 191 ? -1.640 -10.171 4.139 1.00 98.88 191 LEU A N 1
ATOM 1524 C CA . LEU A 1 191 ? -1.349 -9.090 3.194 1.00 98.88 191 LEU A CA 1
ATOM 1525 C C . LEU A 1 191 ? -0.244 -8.159 3.719 1.00 98.88 191 LEU A C 1
ATOM 1527 O O . LEU A 1 191 ? 0.733 -7.899 3.015 1.00 98.88 191 LEU A O 1
ATOM 1531 N N . LEU A 1 192 ? -0.369 -7.685 4.962 1.00 98.94 192 LEU A N 1
ATOM 1532 C CA . LEU A 1 192 ? 0.598 -6.774 5.583 1.00 98.94 192 LEU A CA 1
ATOM 1533 C C . LEU A 1 192 ? 1.962 -7.432 5.794 1.00 98.94 192 LEU A C 1
ATOM 1535 O O . LEU A 1 192 ? 2.982 -6.814 5.497 1.00 98.94 192 LEU A O 1
ATOM 1539 N N . TYR A 1 193 ? 1.993 -8.691 6.233 1.00 98.88 193 TYR A N 1
ATOM 1540 C CA . TYR A 1 193 ? 3.225 -9.461 6.386 1.00 98.88 193 TYR A CA 1
ATOM 1541 C C . TYR A 1 193 ? 3.936 -9.603 5.048 1.00 98.88 193 TYR A C 1
ATOM 1543 O O . TYR A 1 193 ? 5.135 -9.355 4.941 1.00 98.88 193 TYR A O 1
ATOM 1551 N N . ARG A 1 194 ? 3.194 -9.946 3.990 1.00 98.81 194 ARG A N 1
ATOM 1552 C CA . ARG A 1 194 ? 3.773 -10.032 2.655 1.00 98.81 194 ARG A CA 1
ATOM 1553 C C . ARG A 1 194 ? 4.355 -8.700 2.199 1.00 98.81 194 ARG A C 1
ATOM 1555 O O . ARG A 1 194 ? 5.444 -8.684 1.632 1.00 98.81 194 ARG A O 1
ATOM 1562 N N . LEU A 1 195 ? 3.643 -7.598 2.419 1.00 98.88 195 LEU A N 1
ATOM 1563 C CA . LEU A 1 195 ? 4.161 -6.278 2.085 1.00 98.88 195 LEU A CA 1
ATOM 1564 C C . LEU A 1 195 ? 5.428 -5.963 2.895 1.00 98.88 195 LEU A C 1
ATOM 1566 O O . LEU A 1 195 ? 6.387 -5.456 2.323 1.00 98.88 195 LEU A O 1
ATOM 1570 N N . ALA A 1 196 ? 5.471 -6.329 4.177 1.00 98.81 196 ALA A N 1
ATOM 1571 C CA . ALA A 1 196 ? 6.642 -6.176 5.038 1.00 98.81 196 ALA A CA 1
ATOM 1572 C C . ALA A 1 196 ? 7.864 -6.976 4.543 1.00 98.81 196 ALA A C 1
ATOM 1574 O O . ALA A 1 196 ? 8.987 -6.506 4.672 1.00 98.81 196 ALA A O 1
ATOM 1575 N N . GLU A 1 197 ? 7.676 -8.138 3.910 1.00 98.44 197 GLU A N 1
ATOM 1576 C CA . GLU A 1 197 ? 8.787 -8.904 3.317 1.00 98.44 197 GLU A CA 1
ATOM 1577 C C . GLU A 1 197 ? 9.457 -8.186 2.138 1.00 98.44 197 GLU A C 1
ATOM 1579 O O . GLU A 1 197 ? 10.660 -8.330 1.925 1.00 98.44 197 GLU A O 1
ATOM 1584 N N . VAL A 1 198 ? 8.680 -7.467 1.325 1.00 97.69 198 VAL A N 1
ATOM 1585 C CA . VAL A 1 198 ? 9.161 -6.902 0.051 1.00 97.69 198 VAL A CA 1
ATOM 1586 C C . VAL A 1 198 ? 9.453 -5.410 0.133 1.00 97.69 198 VAL A C 1
ATOM 1588 O O . VAL A 1 198 ? 10.341 -4.920 -0.567 1.00 97.69 198 VAL A O 1
ATOM 1591 N N . TYR A 1 199 ? 8.744 -4.686 1.001 1.00 98.06 199 TYR A N 1
ATOM 1592 C CA . TYR A 1 199 ? 8.840 -3.237 1.109 1.00 98.06 199 TYR A CA 1
ATOM 1593 C C . TYR A 1 199 ? 10.261 -2.745 1.396 1.00 98.06 199 TYR A C 1
ATOM 1595 O O . TYR A 1 199 ? 10.672 -1.801 0.714 1.00 98.06 199 TYR A O 1
ATOM 1603 N N . PRO A 1 200 ? 11.062 -3.352 2.301 1.00 96.75 200 PRO A N 1
ATOM 1604 C CA . PRO A 1 200 ? 12.436 -2.916 2.533 1.00 96.75 200 PRO A CA 1
ATOM 1605 C C . PRO A 1 200 ? 13.243 -2.816 1.241 1.00 96.75 200 PRO A C 1
ATOM 1607 O O . PRO A 1 200 ? 13.790 -1.747 0.969 1.00 96.75 200 PRO A O 1
ATOM 1610 N N . ALA A 1 201 ? 13.189 -3.854 0.402 1.00 95.50 201 ALA A N 1
ATOM 1611 C CA . ALA A 1 201 ? 13.958 -3.964 -0.833 1.00 95.50 201 ALA A CA 1
ATOM 1612 C C . ALA A 1 201 ? 13.462 -3.060 -1.972 1.00 95.50 201 ALA A C 1
ATOM 1614 O O . ALA A 1 201 ? 14.196 -2.854 -2.939 1.00 95.50 201 ALA A O 1
ATOM 1615 N N . TYR A 1 202 ? 12.245 -2.514 -1.898 1.00 96.00 202 TYR A N 1
ATOM 1616 C CA . TYR A 1 202 ? 11.762 -1.626 -2.950 1.00 96.00 202 TYR A CA 1
ATOM 1617 C C . TYR A 1 202 ? 12.672 -0.407 -3.139 1.00 96.00 202 TYR A C 1
ATOM 1619 O O . TYR A 1 202 ? 13.189 0.181 -2.185 1.00 96.00 202 TYR A O 1
ATOM 1627 N N . ILE A 1 203 ? 12.857 -0.024 -4.399 1.00 94.25 203 ILE A N 1
ATOM 1628 C CA . ILE A 1 203 ? 13.696 1.107 -4.784 1.00 94.25 203 ILE A CA 1
ATOM 1629 C C . ILE A 1 203 ? 12.915 2.414 -4.676 1.00 94.25 203 ILE A C 1
ATOM 1631 O O . ILE A 1 203 ? 11.693 2.433 -4.794 1.00 94.25 203 ILE A O 1
ATOM 1635 N N . PHE A 1 204 ? 13.638 3.522 -4.541 1.00 93.31 204 PHE A N 1
ATOM 1636 C CA . PHE A 1 204 ? 13.055 4.835 -4.784 1.00 93.31 204 PHE A CA 1
ATOM 1637 C C . PHE A 1 204 ? 12.881 5.083 -6.284 1.00 93.31 204 PHE A C 1
ATOM 1639 O O . PHE A 1 204 ? 13.822 4.874 -7.066 1.00 93.31 204 PHE A O 1
ATOM 1646 N N . HIS A 1 205 ? 11.710 5.588 -6.668 1.00 93.62 205 HIS A N 1
ATOM 1647 C CA . HIS A 1 205 ? 11.422 6.034 -8.028 1.00 93.62 205 HIS A CA 1
ATOM 1648 C C . HIS A 1 205 ? 10.474 7.241 -8.047 1.00 93.62 205 HIS A C 1
ATOM 1650 O O . HIS A 1 205 ? 9.721 7.483 -7.104 1.00 93.62 205 HIS A O 1
ATOM 1656 N N . ASP A 1 206 ? 10.528 8.011 -9.135 1.00 92.06 206 ASP A N 1
ATOM 1657 C CA . ASP A 1 206 ? 9.542 9.055 -9.418 1.00 92.06 206 ASP A CA 1
ATOM 1658 C C . ASP A 1 206 ? 8.725 8.718 -10.675 1.00 92.06 206 ASP A C 1
ATOM 1660 O O . ASP A 1 206 ? 9.022 7.747 -11.376 1.00 92.06 206 ASP A O 1
ATOM 1664 N N . ASN A 1 207 ? 7.691 9.512 -10.965 1.00 90.06 207 ASN A N 1
ATOM 1665 C CA . ASN A 1 207 ? 6.784 9.262 -12.091 1.00 90.06 207 ASN A CA 1
ATOM 1666 C C . ASN A 1 207 ? 7.461 9.263 -13.479 1.00 90.06 207 ASN A C 1
ATOM 1668 O O . ASN A 1 207 ? 6.882 8.820 -14.468 1.00 90.06 207 ASN A O 1
ATOM 1672 N N . PHE A 1 208 ? 8.672 9.797 -13.591 1.00 89.38 208 PHE A N 1
ATOM 1673 C CA . PHE A 1 208 ? 9.389 9.929 -14.857 1.00 89.38 208 PHE A CA 1
ATOM 1674 C C . PHE A 1 208 ? 10.720 9.169 -14.860 1.00 89.38 208 PHE A C 1
ATOM 1676 O O . PHE A 1 208 ? 11.331 9.020 -15.918 1.00 89.38 208 PHE A O 1
ATOM 1683 N N . ARG A 1 209 ? 11.178 8.690 -13.697 1.00 87.12 209 ARG A N 1
ATOM 1684 C CA . ARG A 1 209 ? 12.495 8.078 -13.491 1.00 87.12 209 ARG A CA 1
ATOM 1685 C C . ARG A 1 209 ? 12.379 6.782 -12.698 1.00 87.12 209 ARG A C 1
ATOM 1687 O O . ARG A 1 209 ? 12.621 6.742 -11.492 1.00 87.12 209 ARG A O 1
ATOM 1694 N N . PHE A 1 210 ? 12.061 5.704 -13.410 1.00 90.44 210 PHE A N 1
ATOM 1695 C CA . PHE A 1 210 ? 12.128 4.344 -12.868 1.00 90.44 210 PHE A CA 1
ATOM 1696 C C . PHE A 1 210 ? 13.513 3.703 -13.077 1.00 90.44 210 PHE A C 1
ATOM 1698 O O . PHE A 1 210 ? 14.014 2.958 -12.237 1.00 90.44 210 PHE A O 1
ATOM 1705 N N . ASP A 1 211 ? 14.182 4.034 -14.184 1.00 86.38 211 ASP A N 1
ATOM 1706 C CA . ASP A 1 211 ? 15.507 3.516 -14.545 1.00 86.38 211 ASP A CA 1
ATOM 1707 C C . ASP A 1 211 ? 16.675 4.421 -14.106 1.00 86.38 211 ASP A C 1
ATOM 1709 O O . ASP A 1 211 ? 17.826 3.984 -14.075 1.00 86.38 211 ASP A O 1
ATOM 1713 N N . SER A 1 212 ? 16.397 5.657 -13.682 1.00 86.75 212 SER A N 1
ATOM 1714 C CA . SER A 1 212 ? 17.383 6.706 -13.364 1.00 86.75 212 SER A CA 1
ATOM 1715 C C . SER A 1 212 ? 17.181 7.298 -11.962 1.00 86.75 212 SER A C 1
ATOM 1717 O O . SER A 1 212 ? 16.194 6.978 -11.296 1.00 86.75 212 SER A O 1
ATOM 1719 N N . TYR A 1 213 ? 18.208 7.944 -11.397 1.00 84.69 213 TYR A N 1
ATOM 1720 C CA . TYR A 1 213 ? 18.151 8.417 -10.006 1.00 84.69 213 TYR A CA 1
ATOM 1721 C C . TYR A 1 213 ? 16.954 9.364 -9.852 1.00 84.69 213 TYR A C 1
ATOM 1723 O O . TYR A 1 213 ? 16.810 10.268 -10.683 1.00 84.69 213 TYR A O 1
ATOM 1731 N N . PRO A 1 214 ? 16.072 9.148 -8.865 1.00 88.06 214 PRO A N 1
ATOM 1732 C CA . PRO A 1 214 ? 14.813 9.856 -8.835 1.00 88.06 214 PRO A CA 1
ATOM 1733 C C . PRO A 1 214 ? 14.984 11.233 -8.193 1.00 88.06 214 PRO A C 1
ATOM 1735 O O . PRO A 1 214 ? 16.023 11.572 -7.620 1.00 88.06 214 PRO A O 1
ATOM 1738 N N . TRP A 1 215 ? 13.955 12.061 -8.292 1.00 85.06 215 TRP A N 1
ATOM 1739 C CA . TRP A 1 215 ? 13.920 13.331 -7.580 1.00 85.06 215 TRP A CA 1
ATOM 1740 C C . TRP A 1 215 ? 13.806 13.131 -6.056 1.00 85.06 215 TRP A C 1
ATOM 1742 O O . TRP A 1 215 ? 13.392 12.076 -5.587 1.00 85.06 215 TRP A O 1
ATOM 1752 N N . GLY A 1 216 ? 14.135 14.154 -5.260 1.00 81.69 216 GLY A N 1
ATOM 1753 C CA . GLY A 1 216 ? 14.235 14.055 -3.791 1.00 81.69 216 GLY A CA 1
ATOM 1754 C C . GLY A 1 216 ? 12.926 13.795 -3.028 1.00 81.69 216 GLY A C 1
ATOM 1755 O O . GLY A 1 216 ? 12.953 13.715 -1.809 1.00 81.69 216 GLY A O 1
ATOM 1756 N N . TRP A 1 217 ? 11.798 13.672 -3.729 1.00 85.38 217 TRP A N 1
ATOM 1757 C CA . TRP A 1 217 ? 10.452 13.471 -3.176 1.00 85.38 217 TRP A CA 1
ATOM 1758 C C . TRP A 1 217 ? 9.804 12.186 -3.718 1.00 85.38 217 TRP A C 1
ATOM 1760 O O . TRP A 1 217 ? 8.578 12.055 -3.723 1.00 85.38 217 TRP A O 1
ATOM 1770 N N . ALA A 1 218 ? 10.640 11.277 -4.220 1.00 90.38 218 ALA A N 1
ATOM 1771 C CA . ALA A 1 218 ? 10.293 9.965 -4.742 1.00 90.38 218 ALA A CA 1
ATOM 1772 C C . ALA A 1 218 ? 9.647 9.062 -3.689 1.00 90.38 218 ALA A C 1
ATOM 1774 O O . ALA A 1 218 ? 9.986 9.135 -2.509 1.00 90.38 218 ALA A O 1
ATOM 1775 N N . GLY A 1 219 ? 8.738 8.198 -4.134 1.00 92.38 219 GLY A N 1
ATOM 1776 C CA . GLY A 1 219 ? 8.176 7.134 -3.308 1.00 92.38 219 GLY A CA 1
ATOM 1777 C C . GLY A 1 219 ? 8.860 5.788 -3.553 1.00 92.38 219 GLY A C 1
ATOM 1778 O O . GLY A 1 219 ? 9.812 5.678 -4.334 1.00 92.38 219 GLY A O 1
ATOM 1779 N N . LYS A 1 220 ? 8.369 4.769 -2.850 1.00 94.62 220 LYS A N 1
ATOM 1780 C CA . LYS A 1 220 ? 8.691 3.347 -3.037 1.00 94.62 220 LYS A CA 1
ATOM 1781 C C . LYS A 1 220 ? 7.469 2.540 -3.481 1.00 94.62 220 LYS A C 1
ATOM 1783 O O . LYS A 1 220 ? 7.614 1.579 -4.227 1.00 94.62 220 LYS A O 1
ATOM 1788 N N . LEU A 1 221 ? 6.281 2.881 -2.979 1.00 96.25 221 LEU A N 1
ATOM 1789 C CA . LEU A 1 221 ? 5.011 2.258 -3.371 1.00 96.25 221 LEU A CA 1
ATOM 1790 C C . LEU A 1 221 ? 4.429 2.923 -4.624 1.00 96.25 221 LEU A C 1
ATOM 1792 O O . LEU A 1 221 ? 3.693 2.291 -5.385 1.00 96.25 221 LEU A O 1
ATOM 1796 N N . THR A 1 222 ? 4.753 4.201 -4.815 1.00 94.62 222 THR A N 1
ATOM 1797 C CA . THR A 1 222 ? 4.369 5.025 -5.959 1.00 94.62 222 THR A CA 1
ATOM 1798 C C . THR A 1 222 ? 5.507 5.968 -6.350 1.00 94.62 222 THR A C 1
ATOM 1800 O O . THR A 1 222 ? 6.480 6.127 -5.617 1.00 94.62 222 THR A O 1
ATOM 1803 N N . GLY A 1 223 ? 5.369 6.677 -7.474 1.00 92.00 223 GLY A N 1
ATOM 1804 C CA . GLY A 1 223 ? 6.352 7.684 -7.885 1.00 92.00 223 GLY A CA 1
ATOM 1805 C C . GLY A 1 223 ? 6.342 8.977 -7.054 1.00 92.00 223 GLY A C 1
ATOM 1806 O O . GLY A 1 223 ? 7.055 9.925 -7.390 1.00 92.00 223 GLY A O 1
ATOM 1807 N N . TRP A 1 224 ? 5.535 9.062 -5.992 1.00 90.75 224 TRP A N 1
ATOM 1808 C CA . TRP A 1 224 ? 5.459 10.241 -5.138 1.00 90.75 224 TRP A CA 1
ATOM 1809 C C . TRP A 1 224 ? 5.092 9.852 -3.703 1.00 90.75 224 TRP A C 1
ATOM 1811 O O . TRP A 1 224 ? 3.923 9.699 -3.377 1.00 90.75 224 TRP A O 1
ATOM 1821 N N . HIS A 1 225 ? 6.069 9.829 -2.802 1.00 89.25 225 HIS A N 1
ATOM 1822 C CA . HIS A 1 225 ? 5.977 10.748 -1.681 1.00 89.25 225 HIS A CA 1
ATOM 1823 C C . HIS A 1 225 ? 4.678 10.815 -0.859 1.00 89.25 225 HIS A C 1
ATOM 1825 O O . HIS A 1 225 ? 4.332 9.936 -0.071 1.00 89.25 225 HIS A O 1
ATOM 1831 N N . LEU A 1 226 ? 3.955 11.918 -1.077 1.00 92.94 226 LEU A N 1
ATOM 1832 C CA . LEU A 1 226 ? 2.566 12.166 -0.703 1.00 92.94 226 LEU A CA 1
ATOM 1833 C C . LEU A 1 226 ? 1.695 10.908 -0.696 1.00 92.94 226 LEU A C 1
ATOM 1835 O O . LEU A 1 226 ? 0.976 10.649 0.269 1.00 92.94 226 LEU A O 1
ATOM 1839 N N . LYS A 1 227 ? 1.704 10.155 -1.798 1.00 94.94 227 LYS A N 1
ATOM 1840 C CA . LYS A 1 227 ? 0.817 9.013 -1.992 1.00 94.94 227 LYS A CA 1
ATOM 1841 C C . LYS A 1 227 ? 1.264 7.815 -1.163 1.00 94.94 227 LYS A C 1
ATOM 1843 O O . LYS A 1 227 ? 0.404 7.147 -0.595 1.00 94.94 227 LYS A O 1
ATOM 1848 N N . ASP A 1 228 ? 2.567 7.603 -1.001 1.00 96.19 228 ASP A N 1
ATOM 1849 C CA . ASP A 1 228 ? 3.101 6.624 -0.052 1.00 96.19 228 ASP A CA 1
ATOM 1850 C C . ASP A 1 228 ? 2.651 6.959 1.377 1.00 96.19 228 ASP A C 1
ATOM 1852 O O . ASP A 1 228 ? 2.139 6.086 2.074 1.00 96.19 228 ASP A O 1
ATOM 1856 N N . ALA A 1 229 ? 2.729 8.229 1.793 1.00 96.44 229 ALA A N 1
ATOM 1857 C CA . ALA A 1 229 ? 2.239 8.657 3.106 1.00 96.44 229 ALA A CA 1
ATOM 1858 C C . ALA A 1 229 ? 0.733 8.384 3.287 1.00 96.44 229 ALA A C 1
ATOM 1860 O O . ALA A 1 229 ? 0.308 7.905 4.338 1.00 96.44 229 ALA A O 1
ATOM 1861 N N . GLN A 1 230 ? -0.082 8.625 2.252 1.00 97.50 230 GLN A N 1
ATOM 1862 C CA . GLN A 1 230 ? -1.507 8.271 2.265 1.00 97.50 230 GLN A CA 1
ATOM 1863 C C . GLN A 1 230 ? -1.741 6.766 2.414 1.00 97.50 230 GLN A C 1
ATOM 1865 O O . GLN A 1 230 ? -2.613 6.365 3.185 1.00 97.50 230 GLN A O 1
ATOM 1870 N N . ILE A 1 231 ? -0.964 5.943 1.706 1.00 98.44 231 ILE A N 1
ATOM 1871 C CA . ILE A 1 231 ? -1.039 4.485 1.820 1.00 98.44 231 ILE A CA 1
ATOM 1872 C C . ILE A 1 231 ? -0.657 4.062 3.242 1.00 98.44 231 ILE A C 1
ATOM 1874 O O . ILE A 1 231 ? -1.410 3.328 3.870 1.00 98.44 231 ILE A O 1
ATOM 1878 N N . PHE A 1 232 ? 0.427 4.586 3.819 1.00 98.50 232 PHE A N 1
ATOM 1879 C CA . PHE A 1 232 ? 0.796 4.282 5.207 1.00 98.50 232 PHE A CA 1
ATOM 1880 C C . PHE A 1 232 ? -0.287 4.667 6.218 1.00 98.50 232 PHE A C 1
ATOM 1882 O O . PHE A 1 232 ? -0.524 3.914 7.160 1.00 98.50 232 PHE A O 1
ATOM 1889 N N . MET A 1 233 ? -0.992 5.784 6.016 1.00 98.19 233 MET A N 1
ATOM 1890 C CA . MET A 1 233 ? -2.132 6.133 6.868 1.00 98.19 233 MET A CA 1
ATOM 1891 C C . MET A 1 233 ? -3.285 5.129 6.745 1.00 98.19 233 MET A C 1
ATOM 1893 O O . MET A 1 233 ? -3.881 4.755 7.756 1.00 98.19 233 MET A O 1
ATOM 1897 N N . GLN A 1 234 ? -3.590 4.680 5.526 1.00 98.12 234 GLN A N 1
ATOM 1898 C CA . GLN A 1 234 ? -4.612 3.665 5.263 1.00 98.12 234 GLN A CA 1
ATOM 1899 C C . GLN A 1 234 ? -4.240 2.324 5.918 1.00 98.12 234 GLN A C 1
ATOM 1901 O O . GLN A 1 234 ? -5.013 1.785 6.710 1.00 98.12 234 GLN A O 1
ATOM 1906 N N . LEU A 1 235 ? -3.033 1.822 5.646 1.00 98.69 235 LEU A N 1
ATOM 1907 C CA . LEU A 1 235 ? -2.534 0.551 6.178 1.00 98.69 235 LEU A CA 1
ATOM 1908 C C . LEU A 1 235 ? -2.397 0.584 7.699 1.00 98.69 235 LEU A C 1
ATOM 1910 O O . LEU A 1 235 ? -2.801 -0.351 8.383 1.00 98.69 235 LEU A O 1
ATOM 1914 N N . GLY A 1 236 ? -1.857 1.676 8.235 1.00 98.38 236 GLY A N 1
ATOM 1915 C CA . GLY A 1 236 ? -1.645 1.835 9.665 1.00 98.38 236 GLY A CA 1
ATOM 1916 C C . GLY A 1 236 ? -2.946 2.000 10.446 1.00 98.38 236 GLY A C 1
ATOM 1917 O O . GLY A 1 236 ? -3.026 1.535 11.577 1.00 98.38 236 GLY A O 1
ATOM 1918 N N . THR A 1 237 ? -3.994 2.567 9.840 1.00 98.00 237 THR A N 1
ATOM 1919 C CA . THR A 1 237 ? -5.338 2.588 10.442 1.00 98.00 237 THR A CA 1
ATOM 1920 C C . THR A 1 237 ? -5.918 1.179 10.568 1.00 98.00 237 THR A C 1
ATOM 1922 O O . THR A 1 237 ? -6.457 0.834 11.618 1.00 98.00 237 THR A O 1
ATOM 1925 N N . ALA A 1 238 ? -5.784 0.344 9.532 1.00 98.31 238 ALA A N 1
ATOM 1926 C CA . ALA A 1 238 ? -6.210 -1.052 9.609 1.00 98.31 238 ALA A CA 1
ATOM 1927 C C . ALA A 1 238 ? -5.377 -1.831 10.638 1.00 98.31 238 ALA A C 1
ATOM 1929 O O . ALA A 1 238 ? -5.939 -2.525 11.485 1.00 98.31 238 ALA A O 1
ATOM 1930 N N . TRP A 1 239 ? -4.050 -1.663 10.616 1.00 98.50 239 TRP A N 1
ATOM 1931 C CA . TRP A 1 239 ? -3.144 -2.316 11.561 1.00 98.50 239 TRP A CA 1
ATOM 1932 C C . TRP A 1 239 ? -3.423 -1.922 13.013 1.00 98.50 239 TRP A C 1
ATOM 1934 O O . TRP A 1 239 ? -3.404 -2.777 13.897 1.00 98.50 239 TRP A O 1
ATOM 1944 N N . ASP A 1 240 ? -3.767 -0.654 13.263 1.00 97.81 240 ASP A N 1
ATOM 1945 C CA . ASP A 1 240 ? -4.145 -0.177 14.593 1.00 97.81 240 ASP A CA 1
ATOM 1946 C C . ASP A 1 240 ? -5.332 -0.932 15.190 1.00 97.81 240 ASP A C 1
ATOM 1948 O O . ASP A 1 240 ? -5.327 -1.236 16.382 1.00 97.81 240 ASP A O 1
ATOM 1952 N N . GLY A 1 241 ? -6.300 -1.303 14.350 1.00 96.06 241 GLY A N 1
ATOM 1953 C CA . GLY A 1 241 ? -7.452 -2.104 14.750 1.00 96.06 241 GLY A CA 1
ATOM 1954 C C . GLY A 1 241 ? -7.133 -3.569 15.057 1.00 96.06 241 GLY A C 1
ATOM 1955 O O . GLY A 1 241 ? -7.794 -4.146 15.917 1.00 96.06 241 GLY A O 1
ATOM 1956 N N . ILE A 1 242 ? -6.153 -4.178 14.377 1.00 97.19 242 ILE A N 1
ATOM 1957 C CA . ILE A 1 242 ? -5.990 -5.647 14.362 1.00 97.19 242 ILE A CA 1
ATOM 1958 C C . ILE A 1 242 ? -4.746 -6.176 15.090 1.00 97.19 242 ILE A C 1
ATOM 1960 O O . ILE A 1 242 ? -4.730 -7.346 15.470 1.00 97.19 242 ILE A O 1
ATOM 1964 N N . ARG A 1 243 ? -3.706 -5.357 15.310 1.00 95.81 243 ARG A N 1
ATOM 1965 C CA . ARG A 1 243 ? -2.379 -5.813 15.793 1.00 95.81 243 ARG A CA 1
ATOM 1966 C C . ARG A 1 243 ? -2.363 -6.478 17.178 1.00 95.81 243 ARG A C 1
ATOM 1968 O O . ARG A 1 243 ? -1.376 -7.106 17.553 1.00 95.81 243 ARG A O 1
ATOM 1975 N N . HIS A 1 244 ? -3.424 -6.295 17.962 1.00 94.06 244 HIS A N 1
ATOM 1976 C CA . HIS A 1 244 ? -3.598 -6.898 19.288 1.00 94.06 244 HIS A CA 1
ATOM 1977 C C . HIS A 1 244 ? -4.672 -7.999 19.309 1.00 94.06 244 HIS A C 1
ATOM 1979 O O . HIS A 1 244 ? -5.077 -8.430 20.386 1.00 94.06 244 HIS A O 1
ATOM 1985 N N . SER A 1 245 ? -5.157 -8.433 18.141 1.00 95.56 245 SER A N 1
ATOM 1986 C CA . SER A 1 245 ? -6.016 -9.617 18.029 1.00 95.56 245 SER A CA 1
ATOM 1987 C C . SER A 1 245 ? -5.252 -10.887 18.415 1.00 95.56 245 SER A C 1
ATOM 1989 O O . SER A 1 245 ? -4.039 -10.968 18.228 1.00 95.56 245 SER A O 1
ATOM 1991 N N . GLU A 1 246 ? -5.955 -11.897 18.933 1.00 95.56 246 GLU A N 1
ATOM 1992 C CA . GLU A 1 246 ? -5.333 -13.150 19.398 1.00 95.56 246 GLU A CA 1
ATOM 1993 C C . GLU A 1 246 ? -4.721 -13.980 18.257 1.00 95.56 246 GLU A C 1
ATOM 1995 O O . GLU A 1 246 ? -3.852 -14.818 18.492 1.00 95.56 246 GLU A O 1
ATOM 2000 N N . VAL A 1 247 ? -5.153 -13.735 17.016 1.00 97.06 247 VAL A N 1
ATOM 2001 C CA . VAL A 1 247 ? -4.652 -14.419 15.815 1.00 97.06 247 VAL A CA 1
ATOM 2002 C C . VAL A 1 247 ? -3.383 -13.806 15.232 1.00 97.06 247 VAL A C 1
ATOM 2004 O O . VAL A 1 247 ? -2.828 -14.369 14.292 1.00 97.06 247 VAL A O 1
ATOM 2007 N N . VAL A 1 248 ? -2.927 -12.668 15.759 1.00 97.88 248 VAL A N 1
ATOM 2008 C CA . VAL A 1 248 ? -1.661 -12.043 15.370 1.00 97.88 248 VAL A CA 1
ATOM 2009 C C . VAL A 1 248 ? -0.612 -12.406 16.405 1.00 97.88 248 VAL A C 1
ATOM 2011 O O . VAL A 1 248 ? -0.669 -11.957 17.550 1.00 97.88 248 VAL A O 1
ATOM 2014 N N . SER A 1 249 ? 0.368 -13.211 16.002 1.00 97.94 249 SER A N 1
ATOM 2015 C CA . SER A 1 249 ? 1.477 -13.549 16.891 1.00 97.94 249 SER A CA 1
ATOM 2016 C C . SER A 1 249 ? 2.366 -12.333 17.171 1.00 97.94 249 SER A C 1
ATOM 2018 O O . SER A 1 249 ? 2.476 -11.405 16.365 1.00 97.94 249 SER A O 1
ATOM 2020 N N . ASP A 1 250 ? 3.063 -12.352 18.309 1.00 97.81 250 ASP A N 1
ATOM 2021 C CA . ASP A 1 250 ? 4.030 -11.301 18.643 1.00 97.81 250 ASP A CA 1
ATOM 2022 C C . ASP A 1 250 ? 5.172 -11.211 17.612 1.00 97.81 250 ASP A C 1
ATOM 2024 O O . ASP A 1 250 ? 5.678 -10.119 17.356 1.00 97.81 250 ASP A O 1
ATOM 2028 N N . GLU A 1 251 ? 5.552 -12.339 16.999 1.00 98.38 251 GLU A N 1
ATOM 2029 C CA . GLU A 1 251 ? 6.563 -12.401 15.936 1.00 98.38 251 GLU A CA 1
ATOM 2030 C C . GLU A 1 251 ? 6.076 -11.720 14.654 1.00 98.38 251 GLU A C 1
ATOM 2032 O O . GLU A 1 251 ? 6.773 -10.857 14.123 1.00 98.38 251 GLU A O 1
ATOM 2037 N N . GLU A 1 252 ? 4.864 -12.037 14.186 1.00 98.50 252 GLU A N 1
ATOM 2038 C CA . GLU A 1 252 ? 4.271 -11.363 13.025 1.00 98.50 252 GLU A CA 1
ATOM 2039 C C . GLU A 1 252 ? 4.104 -9.870 13.277 1.00 98.50 252 GLU A C 1
ATOM 2041 O O . GLU A 1 252 ? 4.426 -9.063 12.401 1.00 98.50 252 GLU A O 1
ATOM 2046 N N . ARG A 1 253 ? 3.654 -9.492 14.482 1.00 98.44 253 ARG A N 1
ATOM 2047 C CA . ARG A 1 253 ? 3.511 -8.084 14.846 1.00 98.44 253 ARG A CA 1
ATOM 2048 C C . ARG A 1 253 ? 4.844 -7.358 14.772 1.00 98.44 253 ARG A C 1
ATOM 2050 O O . ARG A 1 253 ? 4.934 -6.344 14.084 1.00 98.44 253 ARG A O 1
ATOM 2057 N N . ALA A 1 254 ? 5.870 -7.889 15.435 1.00 98.44 254 ALA A N 1
ATOM 2058 C CA . ALA A 1 254 ? 7.202 -7.296 15.428 1.00 98.44 254 ALA A CA 1
ATOM 2059 C C . ALA A 1 254 ? 7.776 -7.213 14.006 1.00 98.44 254 ALA A C 1
ATOM 2061 O O . ALA A 1 254 ? 8.341 -6.189 13.627 1.00 98.44 254 ALA A O 1
ATOM 2062 N N . PHE A 1 255 ? 7.591 -8.257 13.193 1.00 98.81 255 PHE A N 1
ATOM 2063 C CA . PHE A 1 255 ? 8.080 -8.288 11.819 1.00 98.81 255 PHE A CA 1
ATOM 2064 C C . PHE A 1 255 ? 7.423 -7.217 10.939 1.00 98.81 255 PHE A C 1
ATOM 2066 O O . PHE A 1 255 ? 8.127 -6.509 10.216 1.00 98.81 255 PHE A O 1
ATOM 2073 N N . ILE A 1 256 ? 6.095 -7.077 11.010 1.00 98.88 256 ILE A N 1
ATOM 2074 C CA . ILE A 1 256 ? 5.338 -6.067 10.259 1.00 98.88 256 ILE A CA 1
ATOM 2075 C C . ILE A 1 256 ? 5.718 -4.658 10.724 1.00 98.88 256 ILE A C 1
ATOM 2077 O O . ILE A 1 256 ? 5.987 -3.781 9.904 1.00 98.88 256 ILE A O 1
ATOM 2081 N N . GLU A 1 257 ? 5.764 -4.428 12.033 1.00 98.69 257 GLU A N 1
ATOM 2082 C CA . GLU A 1 257 ? 6.093 -3.118 12.596 1.00 98.69 257 GLU A CA 1
ATOM 2083 C C . GLU A 1 257 ? 7.503 -2.663 12.219 1.00 98.69 257 GLU A C 1
ATOM 2085 O O . GLU A 1 257 ? 7.679 -1.510 11.830 1.00 98.69 257 GLU A O 1
ATOM 2090 N N . GLU A 1 258 ? 8.480 -3.567 12.224 1.00 98.44 258 GLU A N 1
ATOM 2091 C CA . GLU A 1 258 ? 9.863 -3.267 11.853 1.00 98.44 258 GLU A CA 1
ATOM 2092 C C . GLU A 1 258 ? 10.040 -3.071 10.334 1.00 98.44 258 GLU A C 1
ATOM 2094 O O . GLU A 1 258 ? 10.523 -2.040 9.854 1.00 98.44 258 GLU A O 1
ATOM 2099 N N . ASN A 1 259 ? 9.615 -4.050 9.537 1.00 98.56 259 ASN A N 1
ATOM 2100 C CA . ASN A 1 259 ? 9.966 -4.088 8.115 1.00 98.56 259 ASN A CA 1
ATOM 2101 C C . ASN A 1 259 ? 9.015 -3.269 7.234 1.00 98.56 259 ASN A C 1
ATOM 2103 O O . ASN A 1 259 ? 9.380 -2.889 6.121 1.00 98.56 259 ASN A O 1
ATOM 2107 N N . LEU A 1 260 ? 7.804 -2.964 7.711 1.00 98.69 260 LEU A N 1
ATOM 2108 C CA . LEU A 1 260 ? 6.863 -2.108 6.991 1.00 98.69 260 LEU A CA 1
ATOM 2109 C C . LEU A 1 260 ? 6.773 -0.721 7.618 1.00 98.69 260 LEU A C 1
ATOM 2111 O O . LEU A 1 260 ? 7.127 0.263 6.970 1.00 98.69 260 LEU A O 1
ATOM 2115 N N . PHE A 1 261 ? 6.300 -0.620 8.861 1.00 98.62 261 PHE A N 1
ATOM 2116 C CA . PHE A 1 261 ? 5.967 0.680 9.446 1.00 98.62 261 PHE A CA 1
ATOM 2117 C C . PHE A 1 261 ? 7.202 1.486 9.853 1.00 98.62 261 PHE A C 1
ATOM 2119 O O . PHE A 1 261 ? 7.264 2.665 9.510 1.00 98.62 261 PHE A O 1
ATOM 2126 N N . ARG A 1 262 ? 8.209 0.884 10.498 1.00 98.00 262 ARG A N 1
ATOM 2127 C CA . ARG A 1 262 ? 9.456 1.582 10.851 1.00 98.00 262 ARG A CA 1
ATOM 2128 C C . ARG A 1 262 ? 10.241 1.963 9.605 1.00 98.00 262 ARG A C 1
ATOM 2130 O O . ARG A 1 262 ? 10.554 3.135 9.436 1.00 98.00 262 ARG A O 1
ATOM 2137 N N . THR A 1 263 ? 10.440 1.024 8.677 1.00 96.81 263 THR A N 1
ATOM 2138 C CA . THR A 1 263 ? 11.083 1.313 7.379 1.00 96.81 263 THR A CA 1
ATOM 2139 C C . THR A 1 263 ? 10.320 2.396 6.590 1.00 96.81 263 THR A C 1
ATOM 2141 O O . THR A 1 263 ? 10.912 3.223 5.894 1.00 96.81 263 THR A O 1
ATOM 2144 N N . GLY A 1 264 ? 8.986 2.415 6.678 1.00 96.19 264 GLY A N 1
ATOM 2145 C CA . GLY A 1 264 ? 8.140 3.470 6.116 1.00 96.19 264 GLY A CA 1
ATOM 2146 C C . GLY A 1 264 ? 8.356 4.820 6.793 1.00 96.19 264 GLY A C 1
ATOM 2147 O O . GLY A 1 264 ? 8.517 5.831 6.114 1.00 96.19 264 GLY A O 1
ATOM 2148 N N . GLY A 1 265 ? 8.422 4.823 8.124 1.00 95.25 265 GLY A N 1
ATOM 2149 C CA . GLY A 1 265 ? 8.737 5.990 8.938 1.00 95.25 265 GLY A CA 1
ATOM 2150 C C . GLY A 1 265 ? 10.091 6.588 8.575 1.00 95.25 265 GLY A C 1
ATOM 2151 O O . GLY A 1 265 ? 10.149 7.771 8.271 1.00 95.25 265 GLY A O 1
ATOM 2152 N N . GLU A 1 266 ? 11.147 5.775 8.510 1.00 93.19 266 GLU A N 1
ATOM 2153 C CA . GLU A 1 266 ? 12.496 6.191 8.095 1.00 93.19 266 GLU A CA 1
ATOM 2154 C C . GLU A 1 266 ? 12.504 6.843 6.709 1.00 93.19 266 GLU A C 1
ATOM 2156 O O . GLU A 1 266 ? 13.145 7.871 6.492 1.00 93.19 266 GLU A O 1
ATOM 2161 N N . MET A 1 267 ? 11.760 6.268 5.762 1.00 92.25 267 MET A N 1
ATOM 2162 C CA . MET A 1 267 ? 11.620 6.833 4.423 1.00 92.25 267 MET A CA 1
ATOM 2163 C C . MET A 1 267 ? 10.926 8.201 4.449 1.00 92.25 267 MET A C 1
ATOM 2165 O O . MET A 1 267 ? 11.399 9.141 3.809 1.00 92.25 267 MET A O 1
ATOM 2169 N N . LEU A 1 268 ? 9.831 8.334 5.202 1.00 91.88 268 LEU A N 1
ATOM 2170 C CA . LEU A 1 268 ? 9.076 9.582 5.294 1.00 91.88 268 LEU A CA 1
ATOM 2171 C C . LEU A 1 268 ? 9.820 10.663 6.096 1.00 91.88 268 LEU A C 1
ATOM 2173 O O . LEU A 1 268 ? 9.648 11.845 5.810 1.00 91.88 268 LEU A O 1
ATOM 2177 N N . THR A 1 269 ? 10.667 10.297 7.058 1.00 91.00 269 THR A N 1
ATOM 2178 C CA . THR A 1 269 ? 11.447 11.248 7.870 1.00 91.00 269 THR A CA 1
ATOM 2179 C C . THR A 1 269 ? 12.822 11.579 7.286 1.00 91.00 269 THR A C 1
ATOM 2181 O O . THR A 1 269 ? 13.490 12.489 7.779 1.00 91.00 269 THR A O 1
ATOM 2184 N N . ALA A 1 270 ? 13.235 10.920 6.195 1.00 87.75 270 ALA A N 1
ATOM 2185 C CA . ALA A 1 270 ? 14.487 11.208 5.486 1.00 87.75 270 ALA A CA 1
ATOM 2186 C C . ALA A 1 270 ? 14.542 12.625 4.875 1.00 87.75 270 ALA A C 1
ATOM 2188 O O . ALA A 1 270 ? 15.621 13.137 4.566 1.00 87.75 270 ALA A O 1
ATOM 2189 N N . VAL A 1 271 ? 13.387 13.271 4.702 1.00 81.50 271 VAL A N 1
ATOM 2190 C CA . VAL A 1 271 ? 13.263 14.688 4.335 1.00 81.50 271 VAL A CA 1
ATOM 2191 C C . VAL A 1 271 ? 12.942 15.525 5.573 1.00 81.50 271 VAL A C 1
ATOM 2193 O O . VAL A 1 271 ? 12.324 15.041 6.519 1.00 81.50 271 VAL A O 1
ATOM 2196 N N . ARG A 1 272 ? 13.341 16.804 5.593 1.00 80.81 272 ARG A N 1
ATOM 2197 C CA . ARG A 1 272 ? 13.007 17.680 6.731 1.00 80.81 272 ARG A CA 1
ATOM 2198 C C . ARG A 1 272 ? 11.491 17.913 6.820 1.00 80.81 272 ARG A C 1
ATOM 2200 O O . ARG A 1 272 ? 10.842 17.947 5.770 1.00 80.81 272 ARG A O 1
ATOM 2207 N N . PRO A 1 273 ? 10.931 18.172 8.018 1.00 77.06 273 PRO A N 1
ATOM 2208 C CA . PRO A 1 273 ? 9.486 18.289 8.209 1.00 77.06 273 PRO A CA 1
ATOM 2209 C C . PRO A 1 273 ? 8.803 19.237 7.216 1.00 77.06 273 PRO A C 1
ATOM 2211 O O . PRO A 1 273 ? 7.904 18.812 6.494 1.00 77.06 273 PRO A O 1
ATOM 2214 N N . LEU A 1 274 ? 9.299 20.466 7.041 1.00 77.62 274 LEU A N 1
ATOM 2215 C CA . LEU A 1 274 ? 8.704 21.455 6.125 1.00 77.62 274 LEU A CA 1
ATOM 2216 C C . LEU A 1 274 ? 9.285 21.445 4.700 1.00 77.62 274 LEU A C 1
ATOM 2218 O O . LEU A 1 274 ? 8.889 22.252 3.858 1.00 77.62 274 LEU A O 1
ATOM 2222 N N . GLN A 1 275 ? 10.205 20.531 4.386 1.00 76.88 275 GLN A N 1
ATOM 2223 C CA . GLN A 1 275 ? 10.806 20.446 3.057 1.00 76.88 275 GLN A CA 1
ATOM 2224 C C . GLN A 1 275 ? 9.872 19.716 2.090 1.00 76.88 275 GLN A C 1
ATOM 2226 O O . GLN A 1 275 ? 9.709 18.502 2.164 1.00 76.88 275 GLN A O 1
ATOM 2231 N N . GLY A 1 276 ? 9.282 20.425 1.132 1.00 75.81 276 GLY A N 1
ATOM 2232 C CA . GLY A 1 276 ? 8.471 19.796 0.094 1.00 75.81 276 GLY A CA 1
ATOM 2233 C C . GLY A 1 276 ? 7.531 20.741 -0.621 1.00 75.81 276 GLY A C 1
ATOM 2234 O O . GLY A 1 276 ? 7.662 21.960 -0.538 1.00 75.81 276 GLY A O 1
ATOM 2235 N N . ILE A 1 277 ? 6.602 20.147 -1.363 1.00 76.88 277 ILE A N 1
ATOM 2236 C CA . ILE A 1 277 ? 5.499 20.869 -1.997 1.00 76.88 277 ILE A CA 1
ATOM 2237 C C . ILE A 1 277 ? 4.378 20.982 -0.955 1.00 76.88 277 ILE A C 1
ATOM 2239 O O . ILE A 1 277 ? 4.165 20.068 -0.165 1.00 76.88 277 ILE A O 1
ATOM 2243 N N . SER A 1 278 ? 3.667 22.108 -0.909 1.00 77.19 278 SER A N 1
ATOM 2244 C CA . SER A 1 278 ? 2.738 22.425 0.189 1.00 77.19 278 SER A CA 1
ATOM 2245 C C . SER A 1 278 ? 1.686 21.345 0.477 1.00 77.19 278 SER A C 1
ATOM 2247 O O . SER A 1 278 ? 1.405 21.060 1.638 1.00 77.19 278 SER A O 1
ATOM 2249 N N . ASN A 1 279 ? 1.120 20.719 -0.558 1.00 81.19 279 ASN A N 1
ATOM 2250 C CA . ASN A 1 279 ? 0.104 19.671 -0.413 1.00 81.19 279 ASN A CA 1
ATOM 2251 C C . ASN A 1 279 ? 0.661 18.379 0.199 1.00 81.19 279 ASN A C 1
ATOM 2253 O O . ASN A 1 279 ? -0.050 17.644 0.874 1.00 81.19 279 ASN A O 1
ATOM 2257 N N . ASP A 1 280 ? 1.928 18.106 -0.058 1.00 85.81 280 ASP A N 1
ATOM 2258 C CA . ASP A 1 280 ? 2.622 16.880 0.289 1.00 85.81 280 ASP A CA 1
ATOM 2259 C C . ASP A 1 280 ? 3.053 16.845 1.765 1.00 85.81 280 ASP A C 1
ATOM 2261 O O . ASP A 1 280 ? 2.897 15.821 2.434 1.00 85.81 280 ASP A O 1
ATOM 2265 N N . VAL A 1 281 ? 3.454 17.999 2.307 1.00 87.56 281 VAL A N 1
ATOM 2266 C CA . VAL A 1 281 ? 3.867 18.152 3.710 1.00 87.56 281 VAL A CA 1
ATOM 2267 C C . VAL A 1 281 ? 2.778 17.665 4.671 1.00 87.56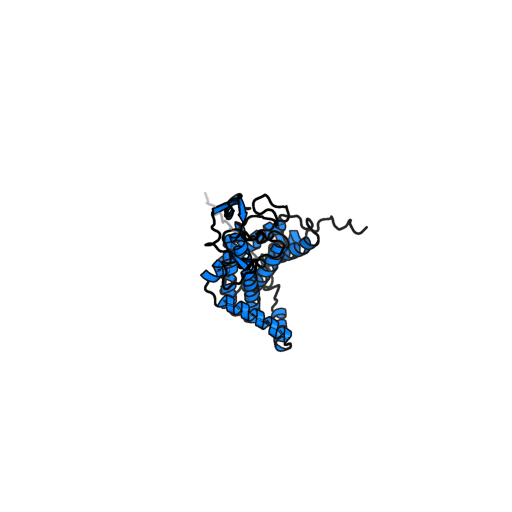 281 VAL A C 1
ATOM 2269 O O . VAL A 1 281 ? 3.062 16.881 5.572 1.00 87.56 281 VAL A O 1
ATOM 2272 N N . ALA A 1 282 ? 1.518 18.059 4.465 1.00 88.38 282 ALA A N 1
ATOM 2273 C CA . ALA A 1 282 ? 0.422 17.687 5.363 1.00 88.38 282 ALA A CA 1
ATOM 2274 C C . ALA A 1 282 ? 0.181 16.166 5.413 1.00 88.38 282 ALA A C 1
ATOM 2276 O O . ALA A 1 282 ? -0.006 15.601 6.492 1.00 88.38 282 ALA A O 1
ATOM 2277 N N . TYR A 1 283 ? 0.225 15.489 4.260 1.00 92.19 283 TYR A N 1
ATOM 2278 C CA . TYR A 1 283 ? 0.069 14.034 4.202 1.00 92.19 283 TYR A CA 1
ATOM 2279 C C . TYR A 1 283 ? 1.256 13.309 4.831 1.00 92.19 283 TYR A C 1
ATOM 2281 O O . TYR A 1 283 ? 1.050 12.334 5.553 1.00 92.19 283 TYR A O 1
ATOM 2289 N N . ARG A 1 284 ? 2.479 13.811 4.627 1.00 90.81 284 ARG A N 1
ATOM 2290 C CA . ARG A 1 284 ? 3.676 13.264 5.271 1.00 90.81 284 ARG A CA 1
ATOM 2291 C C . ARG A 1 284 ? 3.602 13.381 6.791 1.00 90.81 284 ARG A C 1
ATOM 2293 O O . ARG A 1 284 ? 3.820 12.383 7.466 1.00 90.81 284 ARG A O 1
ATOM 2300 N N . TYR A 1 285 ? 3.206 14.536 7.329 1.00 91.62 285 TYR A N 1
ATOM 2301 C CA . TYR A 1 285 ? 2.960 14.698 8.768 1.00 91.62 285 TYR A CA 1
ATOM 2302 C C . TYR A 1 285 ? 1.929 13.693 9.284 1.00 91.62 285 TYR A C 1
ATOM 2304 O O . TYR A 1 285 ? 2.166 13.054 10.303 1.00 91.62 285 TYR A O 1
ATOM 2312 N N . GLY A 1 286 ? 0.810 13.520 8.573 1.00 93.00 286 GLY A N 1
ATOM 2313 C CA . GLY A 1 286 ? -0.214 12.541 8.941 1.00 93.00 286 GLY A CA 1
ATOM 2314 C C . GLY A 1 286 ? 0.324 11.107 8.985 1.00 93.00 286 GLY A C 1
ATOM 2315 O O . GLY A 1 286 ? 0.104 10.402 9.969 1.00 93.00 286 GLY A O 1
ATOM 2316 N N . GLY A 1 287 ? 1.077 10.698 7.959 1.00 95.56 287 GLY A N 1
ATOM 2317 C CA . GLY A 1 287 ? 1.712 9.380 7.889 1.00 95.56 287 GLY A CA 1
ATOM 2318 C C . GLY A 1 287 ? 2.738 9.154 9.001 1.00 95.56 287 GLY A C 1
ATOM 2319 O O . GLY A 1 287 ? 2.655 8.154 9.711 1.00 95.56 287 GLY A O 1
ATOM 2320 N N . VAL A 1 288 ? 3.660 10.101 9.204 1.00 95.19 288 VAL A N 1
ATOM 2321 C CA . VAL A 1 288 ? 4.703 10.012 10.241 1.00 95.19 288 VAL A CA 1
ATOM 2322 C C . VAL A 1 288 ? 4.094 10.035 11.644 1.00 95.19 288 VAL A C 1
ATOM 2324 O O . VAL A 1 288 ? 4.475 9.223 12.481 1.00 95.19 288 VAL A O 1
ATOM 2327 N N . ALA A 1 289 ? 3.102 10.892 11.907 1.00 94.94 289 ALA A N 1
ATOM 2328 C CA . ALA A 1 289 ? 2.419 10.943 13.200 1.00 94.94 289 ALA A CA 1
ATOM 2329 C C . ALA A 1 289 ? 1.680 9.639 13.509 1.00 94.94 289 ALA A C 1
ATOM 2331 O O . ALA A 1 289 ? 1.721 9.155 14.643 1.00 94.94 289 ALA A O 1
ATOM 2332 N N . LEU A 1 290 ? 1.016 9.062 12.502 1.00 96.44 290 LEU A N 1
ATOM 2333 C CA . LEU A 1 290 ? 0.351 7.776 12.648 1.00 96.44 290 LEU A CA 1
ATOM 2334 C C . LEU A 1 290 ? 1.368 6.676 12.962 1.00 96.44 290 LEU A C 1
ATOM 2336 O O . LEU A 1 290 ? 1.158 5.946 13.924 1.00 96.44 290 LEU A O 1
ATOM 2340 N N . ILE A 1 291 ? 2.467 6.585 12.206 1.00 97.38 291 ILE A N 1
ATOM 2341 C CA . ILE A 1 291 ? 3.522 5.581 12.419 1.00 97.38 291 ILE A CA 1
ATOM 2342 C C . ILE A 1 291 ? 4.180 5.756 13.790 1.00 97.38 291 ILE A C 1
ATOM 2344 O O . ILE A 1 291 ? 4.283 4.790 14.539 1.00 97.38 291 ILE A O 1
ATOM 2348 N N . GLY A 1 292 ? 4.578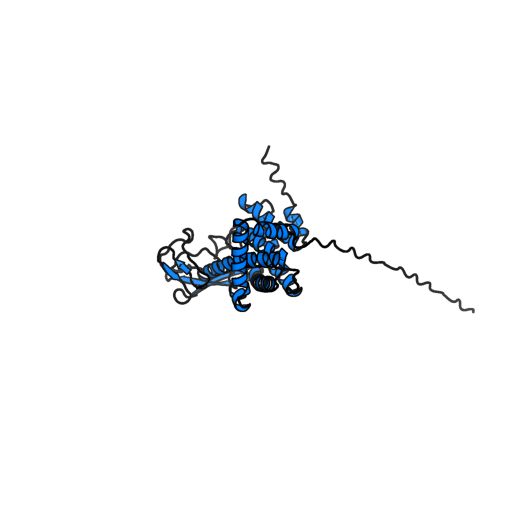 6.975 14.159 1.00 95.62 292 GLY A N 1
ATOM 2349 C CA . GLY A 1 292 ? 5.210 7.245 15.452 1.00 95.62 292 GLY A CA 1
ATOM 2350 C C . GLY A 1 292 ? 4.307 6.856 16.619 1.00 95.62 292 GLY A C 1
ATOM 2351 O O . GLY A 1 292 ? 4.751 6.228 17.575 1.00 95.62 292 GLY A O 1
ATOM 2352 N N . ARG A 1 293 ? 3.001 7.130 16.517 1.00 94.56 293 ARG A N 1
ATOM 2353 C CA . ARG A 1 293 ? 2.032 6.701 17.531 1.00 94.56 293 ARG A CA 1
ATOM 2354 C C . ARG A 1 293 ? 1.797 5.190 17.528 1.00 94.56 293 ARG A C 1
ATOM 2356 O O . ARG A 1 293 ? 1.688 4.605 18.601 1.00 94.56 293 ARG A O 1
ATOM 2363 N N . LEU A 1 294 ? 1.717 4.576 16.348 1.00 95.25 294 LEU A N 1
ATOM 2364 C CA . LEU A 1 294 ? 1.547 3.135 16.157 1.00 95.25 294 LEU A CA 1
ATOM 2365 C C . LEU A 1 294 ? 2.694 2.349 16.806 1.00 95.25 294 LEU A C 1
ATOM 2367 O O . LEU A 1 294 ? 2.440 1.399 17.538 1.00 95.25 294 LEU A O 1
ATOM 2371 N N . LEU A 1 295 ? 3.931 2.791 16.575 1.00 95.31 295 LEU A N 1
ATOM 2372 C CA . LEU A 1 295 ? 5.156 2.162 17.074 1.00 95.31 295 LEU A CA 1
ATOM 2373 C C . LEU A 1 295 ? 5.549 2.613 18.488 1.00 95.31 295 LEU A C 1
ATOM 2375 O O . LEU A 1 295 ? 6.503 2.079 19.047 1.00 95.31 295 LEU A O 1
ATOM 2379 N N . GLN A 1 296 ? 4.849 3.607 19.049 1.00 93.12 296 GLN A N 1
ATOM 2380 C CA . GLN A 1 296 ? 5.252 4.319 20.272 1.00 93.12 296 GLN A CA 1
ATOM 2381 C C . GLN A 1 296 ? 6.699 4.839 20.191 1.00 93.12 296 GLN A C 1
ATOM 2383 O O . GLN A 1 296 ? 7.456 4.807 21.158 1.00 93.12 296 GLN A O 1
ATOM 2388 N N . ASP A 1 297 ? 7.078 5.311 19.005 1.00 93.50 297 ASP A N 1
ATOM 2389 C CA . ASP A 1 297 ? 8.416 5.793 18.701 1.00 93.50 297 ASP A CA 1
ATOM 2390 C C . ASP A 1 297 ? 8.492 7.306 18.932 1.00 93.50 297 ASP A C 1
ATOM 2392 O O . ASP A 1 297 ? 7.942 8.111 18.171 1.00 93.50 297 ASP A O 1
ATOM 2396 N N . HIS A 1 298 ? 9.143 7.687 20.031 1.00 90.38 298 HIS A N 1
ATOM 2397 C CA . HIS A 1 298 ? 9.263 9.081 20.441 1.00 90.38 298 HIS A CA 1
ATOM 2398 C C . HIS A 1 298 ? 10.124 9.917 19.490 1.00 90.38 298 HIS A C 1
ATOM 2400 O O . HIS A 1 298 ? 9.812 11.092 19.319 1.00 90.38 298 HIS A O 1
ATOM 2406 N N . ASP A 1 299 ? 11.123 9.329 18.832 1.00 88.94 299 ASP A N 1
ATOM 2407 C CA . ASP A 1 299 ? 12.005 10.050 17.909 1.00 88.94 299 ASP A CA 1
ATOM 2408 C C . ASP A 1 299 ? 11.245 10.388 16.614 1.00 88.94 299 ASP A C 1
ATOM 2410 O O . ASP A 1 299 ? 11.304 11.511 16.105 1.00 88.94 299 ASP A O 1
ATOM 2414 N N . ILE A 1 300 ? 10.438 9.442 16.114 1.00 90.75 300 ILE A N 1
ATOM 2415 C CA . ILE A 1 300 ? 9.534 9.680 14.978 1.00 90.75 300 ILE A CA 1
ATOM 2416 C C . ILE A 1 300 ? 8.485 10.748 15.328 1.00 90.75 300 ILE A C 1
ATOM 2418 O O . ILE A 1 300 ? 8.174 11.610 14.503 1.00 90.75 300 ILE A O 1
ATOM 2422 N N . LEU A 1 301 ? 7.932 10.723 16.545 1.00 90.31 301 LEU A N 1
ATOM 2423 C CA . LEU A 1 301 ? 6.980 11.747 16.991 1.00 90.31 301 LEU A CA 1
ATOM 2424 C C . LEU A 1 301 ? 7.641 13.117 17.181 1.00 90.31 301 LEU A C 1
ATOM 2426 O O . LEU A 1 301 ? 7.022 14.132 16.856 1.00 90.31 301 LEU A O 1
ATOM 2430 N N . GLU A 1 302 ? 8.884 13.167 17.658 1.00 89.69 302 GLU A N 1
ATOM 2431 C CA . GLU A 1 302 ? 9.646 14.410 17.765 1.00 89.69 302 GLU A CA 1
ATOM 2432 C C . GLU A 1 302 ? 9.835 15.049 16.389 1.00 89.69 302 GLU A C 1
ATOM 2434 O O . GLU A 1 302 ? 9.630 16.251 16.266 1.00 89.69 302 GLU A O 1
ATOM 2439 N N . TRP A 1 303 ? 10.090 14.268 15.332 1.00 90.56 303 TRP A N 1
ATOM 2440 C CA . TRP A 1 303 ? 10.160 14.794 13.961 1.00 90.56 303 TRP A CA 1
ATOM 2441 C C . TRP A 1 303 ? 8.880 15.542 13.546 1.00 90.56 303 TRP A C 1
ATOM 2443 O O . TRP A 1 303 ? 8.954 16.564 12.868 1.00 90.56 303 TRP A O 1
ATOM 2453 N N . VAL A 1 304 ? 7.701 15.072 13.972 1.00 86.56 304 VAL A N 1
ATOM 2454 C CA . VAL A 1 304 ? 6.410 15.727 13.675 1.00 86.56 304 VAL A CA 1
ATOM 2455 C C . VAL A 1 304 ? 6.252 17.024 14.467 1.00 86.56 304 VAL A C 1
ATOM 2457 O O . VAL A 1 304 ? 5.693 17.998 13.966 1.00 86.56 304 VAL A O 1
ATOM 2460 N N . LEU A 1 305 ? 6.713 17.038 15.717 1.00 84.19 305 LEU A N 1
ATOM 2461 C CA . LEU A 1 305 ? 6.578 18.182 16.622 1.00 84.19 305 LEU A CA 1
ATOM 2462 C C . LEU A 1 305 ? 7.695 19.218 16.450 1.00 84.19 305 LEU A C 1
ATOM 2464 O O . LEU A 1 305 ? 7.526 20.367 16.862 1.00 84.19 305 LEU A O 1
ATOM 2468 N N . ALA A 1 306 ? 8.809 18.832 15.829 1.00 77.19 306 ALA A N 1
ATOM 2469 C CA . ALA A 1 306 ? 9.912 19.701 15.468 1.00 77.19 306 ALA A CA 1
ATOM 2470 C C . ALA A 1 306 ? 9.452 20.669 14.367 1.00 77.19 306 ALA A C 1
ATOM 2472 O O . ALA A 1 306 ? 9.551 20.401 13.169 1.00 77.19 306 ALA A O 1
ATOM 2473 N N . GLY A 1 307 ? 8.899 21.810 14.780 1.00 59.09 307 GLY A N 1
ATOM 2474 C CA . GLY A 1 307 ? 8.663 22.934 13.883 1.00 59.09 307 GLY A CA 1
ATOM 2475 C C . GLY A 1 307 ? 9.994 23.413 13.303 1.00 59.09 307 GLY A C 1
ATOM 2476 O O . GLY A 1 307 ? 10.931 23.689 14.047 1.00 59.09 307 GLY A O 1
ATOM 2477 N N . ASP A 1 308 ? 10.093 23.505 11.978 1.00 58.91 308 ASP A N 1
ATOM 2478 C CA . ASP A 1 308 ? 11.195 24.224 11.332 1.00 58.91 308 ASP A CA 1
ATOM 2479 C C . ASP A 1 308 ? 10.851 25.726 11.389 1.00 58.91 308 ASP A C 1
ATOM 2481 O O . ASP A 1 308 ? 9.745 26.108 11.000 1.00 58.91 308 ASP A O 1
ATOM 2485 N N . GLU A 1 309 ? 11.768 26.589 11.840 1.00 50.38 309 GLU A N 1
ATOM 2486 C CA . GLU A 1 309 ? 11.577 28.049 12.046 1.00 50.38 309 GLU A CA 1
ATOM 2487 C C . GLU A 1 309 ? 11.197 28.839 10.762 1.00 50.38 309 GLU A C 1
ATOM 2489 O O . GLU A 1 309 ? 11.182 30.070 10.734 1.00 50.38 309 GLU A O 1
ATOM 2494 N N . SER A 1 310 ? 10.925 28.160 9.646 1.00 45.84 310 SER A N 1
ATOM 2495 C CA . SER A 1 310 ? 10.819 28.760 8.314 1.00 45.84 310 SER A CA 1
ATOM 2496 C C . SER A 1 310 ? 9.444 29.336 7.953 1.00 45.84 310 SER A C 1
ATOM 2498 O O . SER A 1 310 ? 9.378 30.143 7.025 1.00 45.84 310 SER A O 1
ATOM 2500 N N . TYR A 1 311 ? 8.363 28.999 8.671 1.00 41.47 311 TYR A N 1
ATOM 2501 C CA . TYR A 1 311 ? 7.025 29.558 8.392 1.00 41.47 311 TYR A CA 1
ATOM 2502 C C . TYR A 1 311 ? 6.692 30.837 9.170 1.00 41.47 311 TYR A C 1
ATOM 2504 O O . TYR A 1 311 ? 5.853 31.612 8.709 1.00 41.47 311 TYR A O 1
ATOM 2512 N N . ASP A 1 312 ? 7.407 31.133 10.259 1.00 41.56 312 ASP A N 1
ATOM 2513 C CA . ASP A 1 312 ? 7.201 32.359 11.048 1.00 41.56 312 ASP A CA 1
ATOM 2514 C C . ASP A 1 312 ? 7.643 33.638 10.309 1.00 41.56 312 ASP A C 1
ATOM 2516 O O . ASP A 1 312 ? 7.431 34.743 10.793 1.00 41.56 312 ASP A O 1
ATOM 2520 N N . ARG A 1 313 ? 8.230 33.519 9.107 1.00 40.31 313 ARG A N 1
ATOM 2521 C CA . ARG A 1 313 ? 8.645 34.660 8.269 1.00 40.31 313 ARG A CA 1
ATOM 2522 C C . ARG A 1 313 ? 7.740 34.962 7.075 1.00 40.31 313 ARG A C 1
ATOM 2524 O O . ARG A 1 313 ? 8.076 35.844 6.292 1.00 40.31 313 ARG A O 1
ATOM 2531 N N . VAL A 1 314 ? 6.636 34.236 6.886 1.00 41.69 314 VAL A N 1
ATOM 2532 C CA . VAL A 1 314 ? 5.773 34.406 5.694 1.00 41.69 314 VAL A CA 1
ATOM 2533 C C . VAL A 1 314 ? 4.508 35.229 5.990 1.00 41.69 314 VAL A C 1
ATOM 2535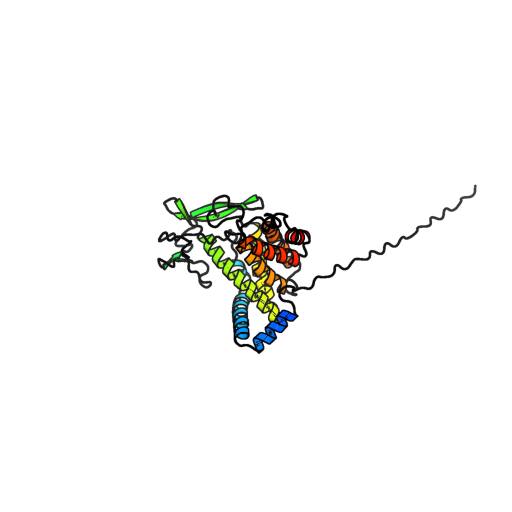 O O . VAL A 1 314 ? 3.737 35.507 5.077 1.00 41.69 314 VAL A O 1
ATOM 2538 N N . LEU A 1 315 ? 4.300 35.670 7.237 1.00 36.50 315 LEU A N 1
ATOM 2539 C CA . LEU A 1 315 ? 3.130 36.470 7.634 1.00 36.50 315 LEU A CA 1
ATOM 2540 C C . LEU A 1 315 ? 3.457 37.828 8.287 1.00 36.50 315 LEU A C 1
ATOM 2542 O O . LEU A 1 315 ? 2.569 38.405 8.912 1.00 36.50 315 LEU A O 1
ATOM 2546 N N . ASP A 1 316 ? 4.666 38.355 8.068 1.00 35.84 316 ASP A N 1
ATOM 2547 C CA . ASP A 1 316 ? 5.008 39.765 8.329 1.00 35.84 316 ASP A CA 1
ATOM 2548 C C . ASP A 1 316 ? 5.100 40.569 7.020 1.00 35.84 316 ASP A C 1
ATOM 2550 O O . ASP A 1 316 ? 5.825 40.133 6.093 1.00 35.84 316 ASP A O 1
#

Sequence (316 aa):
MKPTAIFLFLQLIGFSFVFAQAETIPAPFIYTPERIEQARVNAAKYDWAATLLQDKLLLADEAAAQPAEHLRAWFTTTTPNDQTSCPSCGEYWLNYVWAWVPEKPDQLICNYCDHVVDTDTYPQNGVIRRTSPQGDIIPHPIYRDEAGKTYPIWQTIGHQKATHAYTWIEALGVAYAITGEDRYATAATQLLYRLAEVYPAYIFHDNFRFDSYPWGWAGKLTGWHLKDAQIFMQLGTAWDGIRHSEVVSDEERAFIEENLFRTGGEMLTAVRPLQGISNDVAYRYGGVALIGRLLQDHDILEWVLAGDESYDRVLD